Protein AF-A0A8T4UEX1-F1 (afdb_monomer_lite)

Structure (mmCIF, N/CA/C/O backbone):
data_AF-A0A8T4UEX1-F1
#
_entry.id   AF-A0A8T4UEX1-F1
#
loop_
_atom_site.group_PDB
_atom_site.id
_atom_site.type_symbol
_atom_site.label_atom_id
_atom_site.label_alt_id
_atom_site.label_comp_id
_atom_site.label_asym_id
_atom_site.label_entity_id
_atom_site.label_seq_id
_atom_site.pdbx_PDB_ins_code
_atom_site.Cartn_x
_atom_site.Cartn_y
_atom_site.Cartn_z
_atom_site.occupancy
_atom_site.B_iso_or_equiv
_atom_site.auth_seq_id
_atom_site.auth_comp_id
_atom_site.auth_asym_id
_atom_site.auth_atom_id
_atom_site.pdbx_PDB_model_num
ATOM 1 N N . MET A 1 1 ? -11.449 17.004 -12.380 1.00 48.31 1 MET A N 1
ATOM 2 C CA . MET A 1 1 ? -10.769 16.432 -13.561 1.00 48.31 1 MET A CA 1
ATOM 3 C C . MET A 1 1 ? -11.801 16.347 -14.670 1.00 48.31 1 MET A C 1
ATOM 5 O O . MET A 1 1 ? -12.900 15.873 -14.400 1.00 48.31 1 MET A O 1
ATOM 9 N N . ASN A 1 2 ? -11.517 16.919 -15.839 1.00 65.25 2 ASN A N 1
ATOM 10 C CA . ASN A 1 2 ? -12.492 17.042 -16.921 1.00 65.25 2 ASN A CA 1
ATOM 11 C C . ASN A 1 2 ? -12.864 15.642 -17.444 1.00 65.25 2 ASN A C 1
ATOM 13 O O . ASN A 1 2 ? -11.975 14.818 -17.650 1.00 65.25 2 ASN A O 1
ATOM 17 N N . LYS A 1 3 ? -14.158 15.349 -17.623 1.00 68.25 3 LYS A N 1
ATOM 18 C CA . LYS A 1 3 ? -14.649 13.984 -17.907 1.00 68.25 3 LYS A CA 1
ATOM 19 C C . LYS A 1 3 ? -14.029 13.391 -19.183 1.00 68.25 3 LYS A C 1
ATOM 21 O O . LYS A 1 3 ? -13.760 12.199 -19.243 1.00 68.25 3 LYS A O 1
ATOM 26 N N . TYR A 1 4 ? -13.746 14.248 -20.161 1.00 63.91 4 TYR A N 1
ATOM 27 C CA . TYR A 1 4 ? -13.086 13.887 -21.416 1.00 63.91 4 TYR A CA 1
ATOM 28 C C . TYR A 1 4 ? -11.607 13.530 -21.243 1.00 63.91 4 TYR A C 1
ATOM 30 O O . TYR A 1 4 ? -11.146 12.558 -21.828 1.00 63.91 4 TYR A O 1
ATOM 38 N N . LEU A 1 5 ? -10.883 14.257 -20.388 1.00 61.09 5 LEU A N 1
ATOM 39 C CA . LEU A 1 5 ? -9.476 13.975 -20.075 1.00 61.09 5 LEU A CA 1
ATOM 40 C C . LEU A 1 5 ? -9.314 12.599 -19.419 1.00 61.09 5 LEU A C 1
ATOM 42 O O . LEU A 1 5 ? -8.381 11.872 -19.731 1.00 61.09 5 LEU A O 1
ATOM 46 N N . ASP A 1 6 ? -10.260 12.224 -18.556 1.00 64.94 6 ASP A N 1
ATOM 47 C CA . ASP A 1 6 ? -10.276 10.917 -17.893 1.00 64.94 6 ASP A CA 1
ATOM 48 C C . ASP A 1 6 ? -10.524 9.765 -18.889 1.00 64.94 6 ASP A C 1
ATOM 50 O O . ASP A 1 6 ? -9.927 8.700 -18.771 1.00 64.94 6 ASP A O 1
ATOM 54 N N . ILE A 1 7 ? -11.365 9.980 -19.908 1.00 71.12 7 ILE A N 1
ATOM 55 C CA . ILE A 1 7 ? -11.618 8.996 -20.975 1.00 71.12 7 ILE A CA 1
ATOM 56 C C . ILE A 1 7 ? -10.408 8.869 -21.905 1.00 71.12 7 ILE A C 1
ATOM 58 O O . ILE A 1 7 ? -9.990 7.753 -22.200 1.00 71.12 7 ILE A O 1
ATOM 62 N N . ILE A 1 8 ? -9.829 9.995 -22.336 1.00 69.25 8 ILE A N 1
ATOM 63 C CA . ILE A 1 8 ? -8.644 10.017 -23.207 1.00 69.25 8 ILE A CA 1
ATOM 64 C C . ILE A 1 8 ? -7.474 9.318 -22.519 1.00 69.25 8 ILE A C 1
ATOM 66 O O . ILE A 1 8 ? -6.821 8.477 -23.127 1.00 69.25 8 ILE A O 1
ATOM 70 N N . PHE A 1 9 ? -7.254 9.605 -21.235 1.00 70.88 9 PHE A N 1
ATOM 71 C CA . PHE A 1 9 ? -6.217 8.950 -20.449 1.00 70.88 9 PHE A CA 1
ATOM 72 C C . PHE A 1 9 ? -6.434 7.432 -20.373 1.00 70.88 9 PHE A C 1
ATOM 74 O O . PHE A 1 9 ? -5.503 6.670 -20.602 1.00 70.88 9 PHE A O 1
ATOM 81 N N . LYS A 1 10 ? -7.669 6.966 -20.145 1.00 67.75 10 LYS A N 1
ATOM 82 C CA . LYS A 1 10 ? -7.985 5.524 -20.137 1.00 67.75 10 LYS A CA 1
ATOM 83 C C . LYS A 1 10 ? -7.773 4.858 -21.495 1.00 67.75 10 LYS A C 1
ATOM 85 O O . LYS A 1 10 ? -7.242 3.755 -21.537 1.00 67.75 10 LYS A O 1
ATOM 90 N N . LEU A 1 11 ? -8.176 5.511 -22.585 1.00 71.06 11 LEU A N 1
ATOM 91 C CA . LEU A 1 11 ? -7.967 5.015 -23.951 1.00 71.06 11 LEU A CA 1
ATOM 92 C C . LEU A 1 11 ? -6.480 4.929 -24.291 1.00 71.06 11 LEU A C 1
ATOM 94 O O . LEU A 1 11 ? -6.037 3.919 -24.827 1.00 71.06 11 LEU A O 1
ATOM 98 N N . PHE A 1 12 ? -5.713 5.953 -23.919 1.00 76.00 12 PHE A N 1
ATOM 99 C CA . PHE A 1 12 ? -4.264 5.9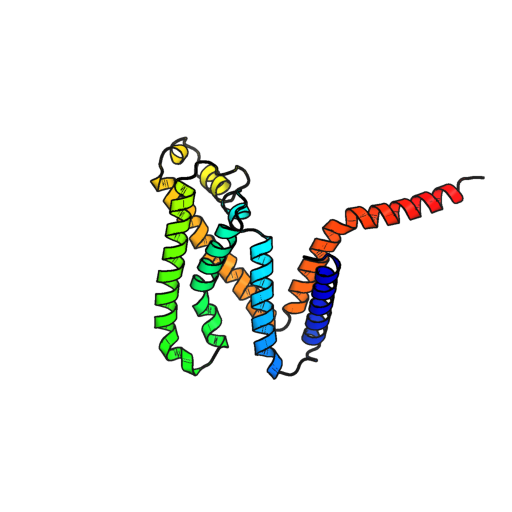68 -24.072 1.00 76.00 12 PHE A CA 1
ATOM 100 C C . PHE A 1 12 ? -3.617 4.799 -23.325 1.00 76.00 12 PHE A C 1
ATOM 102 O O . PHE A 1 12 ? -2.867 4.043 -23.930 1.00 76.00 12 PHE A O 1
ATOM 109 N N . LEU A 1 13 ? -3.981 4.588 -22.056 1.00 68.88 13 LEU A N 1
ATOM 110 C CA . LEU A 1 13 ? -3.501 3.456 -21.259 1.00 68.88 13 LEU A CA 1
ATOM 111 C C . LEU A 1 13 ? -3.864 2.097 -21.859 1.00 68.88 13 LEU A C 1
ATOM 113 O O . LEU A 1 13 ? -3.060 1.172 -21.807 1.00 68.88 13 LEU A O 1
ATOM 117 N N . LEU A 1 14 ? -5.065 1.974 -22.426 1.00 68.19 14 LEU A N 1
ATOM 118 C CA . LEU A 1 14 ? -5.525 0.738 -23.052 1.00 68.19 14 LEU A CA 1
ATOM 119 C C . LEU A 1 14 ? -4.737 0.446 -24.334 1.00 68.19 14 LEU A C 1
ATOM 121 O O . LEU A 1 14 ? -4.298 -0.685 -24.519 1.00 68.19 14 LEU A O 1
ATOM 125 N N . CYS A 1 15 ? -4.491 1.456 -25.174 1.00 70.50 15 CYS A N 1
ATOM 126 C CA . CYS A 1 15 ? -3.624 1.318 -26.346 1.00 70.50 15 CYS A CA 1
ATOM 127 C C . CYS A 1 15 ? -2.186 0.967 -25.954 1.00 70.50 15 CYS A C 1
ATOM 129 O O . CYS A 1 15 ? -1.593 0.088 -26.570 1.00 70.50 15 CYS A O 1
ATOM 131 N N . LEU A 1 16 ? -1.645 1.608 -24.916 1.00 65.75 16 LEU A N 1
ATOM 132 C CA . LEU A 1 16 ? -0.298 1.323 -24.419 1.00 65.75 16 LEU A CA 1
ATOM 133 C C . LEU A 1 16 ? -0.188 -0.121 -23.926 1.00 65.75 16 LEU A C 1
ATOM 135 O O . LEU A 1 16 ? 0.709 -0.841 -24.347 1.00 65.75 16 LEU A O 1
ATOM 139 N N . GLY A 1 17 ? -1.163 -0.584 -23.138 1.00 64.25 17 GLY A N 1
ATOM 140 C CA . GLY A 1 17 ? -1.204 -1.975 -22.687 1.00 64.25 17 GLY A CA 1
ATOM 141 C C . GLY A 1 17 ? -1.454 -2.994 -23.787 1.00 64.25 17 GLY A C 1
ATOM 142 O O . GLY A 1 17 ? -1.014 -4.132 -23.667 1.00 64.25 17 GLY A O 1
ATOM 143 N N . PHE A 1 18 ? -2.125 -2.602 -24.868 1.00 67.62 18 PHE A N 1
ATOM 144 C CA . PHE A 1 18 ? -2.269 -3.446 -26.047 1.00 67.62 18 PHE A CA 1
ATOM 145 C C . PHE A 1 18 ? -0.944 -3.573 -26.809 1.00 67.62 18 PHE A C 1
ATOM 147 O O . PHE A 1 18 ? -0.553 -4.681 -27.152 1.00 67.62 18 PHE A O 1
ATOM 154 N N . LEU A 1 19 ? -0.231 -2.468 -27.044 1.00 69.50 19 LEU A N 1
ATOM 155 C CA . LEU A 1 19 ? 1.071 -2.483 -27.725 1.00 69.50 19 LEU A CA 1
ATOM 156 C C . LEU A 1 19 ? 2.116 -3.291 -26.948 1.00 69.50 19 LEU A C 1
ATOM 158 O O . LEU A 1 19 ? 2.858 -4.069 -27.548 1.00 69.50 19 LEU A O 1
ATOM 162 N N . ASP A 1 20 ? 2.119 -3.143 -25.625 1.00 60.59 20 ASP A N 1
ATOM 163 C CA . ASP A 1 20 ? 2.967 -3.906 -24.712 1.00 60.59 20 ASP A CA 1
ATOM 164 C C . ASP A 1 20 ? 2.655 -5.414 -24.767 1.00 60.59 20 ASP A C 1
ATOM 166 O O . ASP A 1 20 ? 3.544 -6.234 -24.972 1.00 60.59 20 ASP A O 1
ATOM 170 N N . PHE A 1 21 ? 1.370 -5.796 -24.742 1.00 61.91 21 PHE A N 1
ATOM 171 C CA . PHE A 1 21 ? 0.946 -7.203 -24.821 1.00 61.91 21 PHE A CA 1
ATOM 172 C C . PHE A 1 21 ? 1.438 -7.936 -26.082 1.00 61.91 21 PHE A C 1
ATOM 174 O O . PHE A 1 21 ? 1.670 -9.146 -26.044 1.00 61.91 21 PHE A O 1
ATOM 181 N N . PHE A 1 22 ? 1.593 -7.221 -27.199 1.00 73.12 22 PHE A N 1
ATOM 182 C CA . PHE A 1 22 ? 2.113 -7.775 -28.452 1.00 73.12 22 PHE A CA 1
ATOM 183 C C . PHE A 1 22 ? 3.638 -7.650 -28.593 1.00 73.12 22 PHE A C 1
ATOM 185 O O . PHE A 1 22 ? 4.161 -7.934 -29.671 1.00 73.12 22 PHE A O 1
ATOM 192 N N . ASN A 1 23 ? 4.358 -7.247 -27.537 1.00 65.88 23 ASN A N 1
ATOM 193 C CA . ASN A 1 23 ? 5.796 -6.959 -27.559 1.00 65.88 23 ASN A CA 1
ATOM 194 C C . ASN A 1 23 ? 6.186 -5.969 -28.675 1.00 65.88 23 ASN A C 1
ATOM 196 O O . ASN A 1 23 ? 7.269 -6.061 -29.251 1.00 65.88 23 ASN A O 1
ATOM 200 N N . LEU A 1 24 ? 5.291 -5.036 -29.021 1.00 74.25 24 LEU A N 1
ATOM 201 C CA . LEU A 1 24 ? 5.539 -4.033 -30.064 1.00 74.25 24 LEU A CA 1
ATOM 202 C C . LEU A 1 24 ? 6.322 -2.827 -29.527 1.00 74.25 24 LEU A C 1
ATOM 204 O O . LEU A 1 24 ? 6.756 -1.982 -30.312 1.00 74.25 24 LEU A O 1
ATOM 208 N N . LEU A 1 25 ? 6.500 -2.733 -28.204 1.00 69.56 25 LEU A N 1
ATOM 209 C CA . LEU A 1 25 ? 7.280 -1.680 -27.563 1.00 69.56 25 LEU A CA 1
ATOM 210 C C . LEU A 1 25 ? 8.780 -2.040 -27.531 1.00 69.56 25 LEU A C 1
ATOM 212 O O . LEU A 1 25 ? 9.143 -3.167 -27.192 1.00 69.56 25 LEU A O 1
ATOM 216 N N . PRO A 1 26 ? 9.679 -1.096 -27.869 1.00 70.94 26 PRO A N 1
ATOM 217 C CA . PRO A 1 26 ? 11.121 -1.302 -27.763 1.00 70.94 26 PRO A CA 1
ATOM 218 C C . PRO A 1 26 ? 11.550 -1.604 -26.32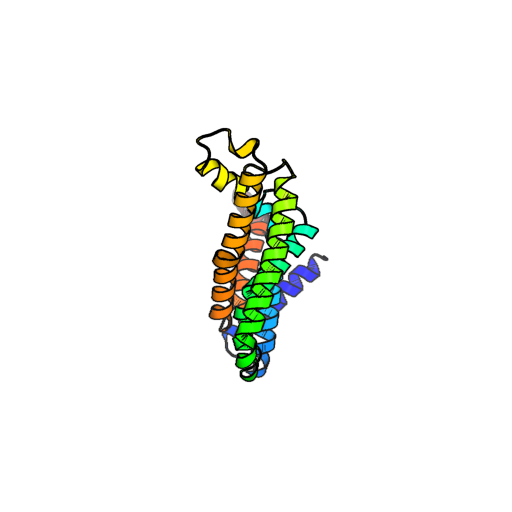1 1.00 70.94 26 PRO A C 1
ATOM 220 O O . PRO A 1 26 ? 11.044 -0.995 -25.385 1.00 70.94 26 PRO A O 1
ATOM 223 N N . GLY A 1 27 ? 12.572 -2.445 -26.127 1.00 65.69 27 GLY A N 1
ATOM 224 C CA . GLY A 1 27 ? 13.068 -2.807 -24.788 1.00 65.69 27 GLY A CA 1
ATOM 225 C C . GLY A 1 27 ? 13.547 -1.630 -23.916 1.00 65.69 27 GLY A C 1
ATOM 226 O O . GLY A 1 27 ? 13.610 -1.762 -22.696 1.00 65.69 27 GLY A O 1
ATOM 227 N N . SER A 1 28 ? 13.831 -0.462 -24.505 1.00 65.06 28 SER A N 1
ATOM 228 C CA . SER A 1 28 ? 14.122 0.784 -23.779 1.00 65.06 28 SER A CA 1
ATOM 229 C C . SER A 1 28 ? 12.910 1.372 -23.041 1.00 65.06 28 SER A C 1
ATOM 231 O O . SER A 1 28 ? 13.092 2.162 -22.115 1.00 65.06 28 SER A O 1
ATOM 233 N N . PHE A 1 29 ? 11.683 0.967 -23.388 1.00 65.88 29 PHE A N 1
ATOM 234 C CA . PHE A 1 29 ? 10.459 1.384 -22.698 1.00 65.88 29 PHE A CA 1
ATOM 235 C C . PHE A 1 29 ? 10.224 0.648 -21.380 1.00 65.88 29 PHE A C 1
ATOM 237 O O . PHE A 1 29 ? 9.459 1.131 -20.557 1.00 65.88 29 PHE A O 1
ATOM 244 N N . ASN A 1 30 ? 10.971 -0.419 -21.089 1.00 67.12 30 ASN A N 1
ATOM 245 C CA . ASN A 1 30 ? 10.755 -1.250 -19.903 1.00 67.12 30 ASN A CA 1
ATOM 246 C C . ASN A 1 30 ? 10.858 -0.455 -18.576 1.00 67.12 30 ASN A C 1
ATOM 248 O O . ASN A 1 30 ? 10.144 -0.724 -17.613 1.00 67.12 30 ASN A O 1
ATOM 252 N N . ILE A 1 31 ? 11.707 0.581 -18.514 1.00 69.50 31 ILE A N 1
ATOM 253 C CA . ILE A 1 31 ? 11.781 1.492 -17.352 1.00 69.50 31 ILE A CA 1
ATOM 254 C C . ILE A 1 31 ? 10.566 2.432 -17.304 1.00 69.50 31 ILE A C 1
ATOM 256 O O . ILE A 1 31 ? 10.009 2.676 -16.232 1.00 69.50 31 ILE A O 1
ATOM 260 N N . ILE A 1 32 ? 10.144 2.950 -18.459 1.00 70.81 32 ILE A N 1
ATOM 261 C CA . ILE A 1 32 ? 8.993 3.853 -18.584 1.00 70.81 32 ILE A CA 1
ATOM 262 C C . ILE A 1 32 ? 7.704 3.109 -18.218 1.00 70.81 32 ILE A C 1
ATOM 264 O O . ILE A 1 32 ? 6.904 3.643 -17.455 1.00 70.81 32 ILE A O 1
ATOM 268 N N . ASP A 1 33 ? 7.534 1.867 -18.666 1.00 67.12 33 ASP A N 1
ATOM 269 C CA . ASP A 1 33 ? 6.366 1.031 -18.373 1.00 67.12 33 ASP A CA 1
ATOM 270 C C . ASP A 1 33 ? 6.292 0.668 -16.888 1.00 67.12 33 ASP A C 1
ATOM 272 O O . ASP A 1 33 ? 5.220 0.733 -16.278 1.00 67.12 33 ASP A O 1
ATOM 276 N N . LYS A 1 34 ? 7.441 0.396 -16.257 1.00 70.19 34 LYS A N 1
ATOM 277 C CA . LYS A 1 34 ? 7.560 0.214 -14.800 1.00 70.19 34 LYS A CA 1
ATOM 278 C C . LYS A 1 34 ? 7.142 1.454 -14.029 1.00 70.19 34 LYS A C 1
ATOM 280 O O . LYS A 1 34 ? 6.328 1.367 -13.107 1.00 70.19 34 LYS A O 1
ATOM 285 N N . LEU A 1 35 ? 7.666 2.610 -14.424 1.00 72.88 35 LEU A N 1
ATOM 286 C CA . LEU A 1 35 ? 7.345 3.888 -13.801 1.00 72.88 35 LEU A CA 1
ATOM 287 C C . LEU A 1 35 ? 5.861 4.235 -13.980 1.00 72.88 35 LEU A C 1
ATOM 289 O O . LEU A 1 35 ? 5.191 4.626 -13.025 1.00 72.88 35 LEU A O 1
ATOM 293 N N . LEU A 1 36 ? 5.319 4.026 -15.178 1.00 71.56 36 LEU A N 1
ATOM 294 C CA . LEU A 1 36 ? 3.920 4.285 -15.491 1.00 71.56 36 LEU A CA 1
ATOM 295 C C . LEU A 1 36 ? 2.997 3.328 -14.726 1.00 71.56 36 LEU A C 1
ATOM 297 O O . LEU A 1 36 ? 1.997 3.763 -14.159 1.00 71.56 36 LEU A O 1
ATOM 301 N N . THR A 1 37 ? 3.370 2.054 -14.607 1.00 70.44 37 THR A N 1
ATOM 302 C CA . THR A 1 37 ? 2.652 1.061 -13.795 1.00 70.44 37 THR A CA 1
ATOM 303 C C . THR A 1 37 ? 2.660 1.434 -12.313 1.00 70.44 37 THR A C 1
ATOM 305 O O . THR A 1 37 ? 1.608 1.390 -11.670 1.00 70.44 37 THR A O 1
ATOM 308 N N . ALA A 1 38 ? 3.800 1.871 -11.770 1.00 72.38 38 ALA A N 1
ATOM 309 C CA . ALA A 1 38 ? 3.890 2.352 -10.392 1.00 72.38 38 ALA A CA 1
ATOM 310 C C . ALA A 1 38 ? 2.990 3.581 -10.163 1.00 72.38 38 ALA A C 1
ATOM 312 O O . ALA A 1 38 ? 2.248 3.632 -9.180 1.00 72.38 38 ALA A O 1
ATOM 313 N N . ILE A 1 39 ? 2.968 4.533 -11.103 1.00 75.12 39 ILE A N 1
ATOM 314 C CA . ILE A 1 39 ? 2.072 5.700 -11.057 1.00 75.12 39 ILE A CA 1
ATOM 315 C C . ILE A 1 39 ? 0.601 5.267 -11.112 1.00 75.12 39 ILE A C 1
ATOM 317 O O . ILE A 1 39 ? -0.219 5.756 -10.333 1.00 75.12 39 ILE A O 1
ATOM 321 N N . LEU A 1 40 ? 0.241 4.331 -11.991 1.00 74.56 40 LEU A N 1
ATOM 322 C CA . LEU A 1 40 ? -1.129 3.823 -12.084 1.00 74.56 40 LEU A CA 1
ATOM 323 C C . LEU A 1 40 ? -1.572 3.133 -10.805 1.00 74.56 40 LEU A C 1
ATOM 325 O O . LEU A 1 40 ? -2.703 3.336 -10.356 1.00 74.56 40 LEU A O 1
ATOM 329 N N . LEU A 1 41 ? -0.686 2.341 -10.210 1.00 75.94 41 LEU A N 1
ATOM 330 C CA . LEU A 1 41 ? -0.951 1.663 -8.959 1.00 75.94 41 LEU A CA 1
ATOM 331 C C . LEU A 1 41 ? -1.116 2.674 -7.819 1.00 75.94 41 LEU A C 1
ATOM 333 O O . LEU A 1 41 ? -2.070 2.590 -7.044 1.00 75.94 41 LEU A O 1
ATOM 337 N N . PHE A 1 42 ? -0.259 3.693 -7.769 1.00 80.62 42 PHE A N 1
ATOM 338 C CA . PHE A 1 42 ? -0.391 4.826 -6.858 1.00 80.62 42 PHE A CA 1
ATOM 339 C C . PHE A 1 42 ? -1.759 5.515 -7.011 1.00 80.62 42 PHE A C 1
ATOM 341 O O . PHE A 1 42 ? -2.482 5.711 -6.029 1.00 80.62 42 PHE A O 1
ATOM 348 N N . CYS A 1 43 ? -2.179 5.804 -8.246 1.00 77.00 43 CYS A N 1
ATOM 349 C CA . CYS A 1 43 ? -3.487 6.389 -8.544 1.00 77.00 43 CYS A CA 1
ATOM 350 C C . CYS A 1 43 ? -4.655 5.464 -8.168 1.00 77.00 43 CYS A C 1
ATOM 352 O O . CYS A 1 43 ? -5.673 5.929 -7.646 1.00 77.00 43 CYS A O 1
ATOM 354 N N . PHE A 1 44 ? -4.532 4.161 -8.423 1.00 79.38 44 PHE A N 1
ATOM 355 C CA . PHE A 1 44 ? -5.531 3.162 -8.055 1.00 79.38 44 PHE A CA 1
ATOM 356 C C . PHE A 1 44 ? -5.743 3.136 -6.541 1.00 79.38 44 PHE A C 1
ATOM 358 O O . PHE A 1 44 ? -6.883 3.221 -6.072 1.00 79.38 44 PHE A O 1
ATOM 365 N N . TRP A 1 45 ? -4.653 3.112 -5.779 1.00 81.00 45 TRP A N 1
ATOM 366 C CA . TRP A 1 45 ? -4.707 3.133 -4.327 1.00 81.00 45 TRP A CA 1
ATOM 367 C C . TRP A 1 45 ? -5.265 4.441 -3.768 1.00 81.00 45 TRP A C 1
ATOM 369 O O . TRP A 1 45 ? -6.121 4.408 -2.883 1.00 81.00 45 TRP A O 1
ATOM 379 N N . LEU A 1 46 ? -4.885 5.594 -4.325 1.00 81.00 46 LEU A N 1
ATOM 380 C CA . LEU A 1 46 ? -5.506 6.874 -3.964 1.00 81.00 46 LEU A CA 1
ATOM 381 C C . LEU A 1 46 ? -7.022 6.852 -4.181 1.00 81.00 46 LEU A C 1
ATOM 383 O O . LEU A 1 46 ? -7.787 7.345 -3.346 1.00 81.00 46 LEU A O 1
ATOM 387 N N . ARG A 1 47 ? -7.475 6.245 -5.285 1.00 80.75 47 ARG A N 1
ATOM 388 C CA . ARG A 1 47 ? -8.902 6.107 -5.603 1.00 80.75 47 ARG A CA 1
ATOM 389 C C . ARG A 1 47 ? -9.623 5.128 -4.673 1.00 80.75 47 ARG A C 1
ATOM 391 O O . ARG A 1 47 ? -10.821 5.303 -4.451 1.00 80.75 47 ARG A O 1
ATOM 398 N N . LEU A 1 48 ? -8.931 4.126 -4.126 1.00 79.50 48 LEU A N 1
ATOM 399 C CA . LEU A 1 48 ? -9.466 3.252 -3.074 1.00 79.50 48 LEU A CA 1
ATOM 400 C C . LEU A 1 48 ? -9.641 3.985 -1.734 1.00 79.50 48 LEU A C 1
ATOM 402 O O . LEU A 1 48 ? -10.519 3.606 -0.961 1.00 79.50 48 LEU A O 1
ATOM 406 N N . SER A 1 49 ? -8.877 5.058 -1.500 1.00 86.25 49 SER A N 1
ATOM 407 C CA . SER A 1 49 ? -8.883 5.853 -0.264 1.00 86.25 49 SER A CA 1
ATOM 408 C C . SER A 1 49 ? -8.586 4.986 0.972 1.00 86.25 49 SER A C 1
ATOM 410 O O . SER A 1 49 ? -9.518 4.578 1.674 1.00 86.25 49 SER A O 1
ATOM 412 N N . PRO A 1 50 ? -7.305 4.683 1.257 1.00 85.44 50 PRO A N 1
ATOM 413 C CA . PRO A 1 50 ? -6.898 3.779 2.336 1.00 85.44 50 PRO A CA 1
ATOM 414 C C . PRO A 1 50 ? -7.500 4.129 3.698 1.00 85.44 50 PRO A C 1
ATOM 416 O O . PRO A 1 50 ? -7.886 3.238 4.444 1.00 85.44 50 PRO A O 1
ATOM 419 N N . THR A 1 51 ? -7.676 5.413 4.013 1.00 89.00 51 THR A N 1
ATOM 420 C CA . THR A 1 51 ? -8.343 5.855 5.249 1.00 89.00 51 THR A CA 1
ATOM 421 C C . THR A 1 51 ? -9.798 5.409 5.318 1.00 89.00 51 THR A C 1
ATOM 423 O O . THR A 1 51 ? -10.277 4.991 6.373 1.00 89.00 51 THR A O 1
ATOM 426 N N . ASN A 1 52 ? -10.512 5.447 4.194 1.00 87.00 52 ASN A N 1
ATOM 427 C CA . ASN A 1 52 ? -11.889 4.987 4.123 1.00 87.00 52 ASN A CA 1
ATOM 428 C C . ASN A 1 52 ? -11.970 3.466 4.221 1.00 87.00 52 ASN A C 1
ATOM 430 O O . ASN A 1 52 ? -12.869 2.957 4.876 1.00 87.00 52 ASN A O 1
ATOM 434 N N . PHE A 1 53 ? -11.031 2.750 3.608 1.00 85.75 53 PHE A N 1
ATOM 435 C CA . PHE A 1 53 ? -10.984 1.294 3.688 1.00 85.75 53 PHE A CA 1
ATOM 436 C C . PHE A 1 53 ? -10.631 0.807 5.106 1.00 85.75 53 PHE A C 1
ATOM 438 O O . PHE A 1 53 ? -11.345 0.002 5.700 1.00 85.75 53 PHE A O 1
ATOM 445 N N . ILE A 1 54 ? -9.562 1.350 5.692 1.00 87.31 54 ILE A N 1
ATOM 446 C CA . ILE A 1 54 ? -9.015 0.888 6.972 1.00 87.31 54 ILE A CA 1
ATOM 447 C C . ILE A 1 54 ? -9.854 1.391 8.153 1.00 87.31 54 ILE A C 1
ATOM 449 O O . ILE A 1 54 ? -10.096 0.634 9.089 1.00 87.31 54 ILE A O 1
ATOM 453 N N . ILE A 1 55 ? -10.327 2.643 8.109 1.00 86.12 55 ILE A N 1
ATOM 454 C CA . ILE A 1 55 ? -10.915 3.353 9.268 1.00 86.12 55 ILE A CA 1
ATOM 455 C C . ILE A 1 55 ? -12.374 3.770 9.022 1.00 86.12 55 ILE A C 1
ATOM 457 O O . ILE A 1 55 ? -13.121 4.059 9.959 1.00 86.12 55 ILE A O 1
ATOM 461 N N . GLY A 1 56 ? -12.832 3.761 7.767 1.00 83.81 56 GLY A N 1
ATOM 462 C CA . GLY A 1 56 ? -14.203 4.143 7.411 1.00 83.81 56 GLY A CA 1
ATOM 463 C C . GLY A 1 56 ? -14.417 5.654 7.307 1.00 83.81 56 GLY A C 1
ATOM 464 O O . GLY A 1 56 ? -15.547 6.125 7.157 1.00 83.81 56 GLY A O 1
ATOM 465 N N . THR A 1 57 ? -13.349 6.448 7.385 1.00 85.44 57 THR A N 1
ATOM 466 C CA . THR A 1 57 ? -13.411 7.906 7.232 1.00 85.44 57 THR A CA 1
ATOM 467 C C . THR A 1 57 ? -12.634 8.332 6.003 1.00 85.44 57 THR A C 1
ATOM 469 O O . THR A 1 57 ? -11.460 8.008 5.899 1.00 85.44 57 THR A O 1
ATOM 472 N N . LYS A 1 58 ? -13.252 9.106 5.108 1.00 86.31 58 LYS A N 1
ATOM 473 C CA . LYS A 1 58 ? -12.550 9.693 3.962 1.00 86.31 58 LYS A CA 1
ATOM 474 C C . LYS A 1 58 ? -11.742 10.905 4.411 1.00 86.31 58 LYS A C 1
ATOM 476 O O . LYS A 1 58 ? -12.326 11.901 4.836 1.00 86.31 58 LYS A O 1
ATOM 481 N N . ASN A 1 59 ? -10.421 10.850 4.274 1.00 88.75 59 ASN A N 1
ATOM 482 C CA . ASN A 1 59 ? -9.571 12.026 4.402 1.00 88.75 59 ASN A CA 1
ATOM 483 C C . ASN A 1 59 ? -8.435 11.975 3.380 1.00 88.75 59 ASN A C 1
ATOM 485 O O . ASN A 1 59 ? -7.433 11.301 3.596 1.00 88.75 59 ASN A O 1
ATOM 489 N N . LYS A 1 60 ? -8.562 12.785 2.322 1.00 88.12 60 LYS A N 1
ATOM 490 C CA . LYS A 1 60 ? -7.596 12.825 1.219 1.00 88.12 60 LYS A CA 1
ATOM 491 C C . LYS A 1 60 ? -6.165 13.078 1.697 1.00 88.12 60 LYS A C 1
ATOM 493 O O . LYS A 1 60 ? -5.260 12.403 1.238 1.00 88.12 60 LYS A O 1
ATOM 498 N N . LYS A 1 61 ? -5.939 14.020 2.623 1.00 90.69 61 LYS A N 1
ATOM 499 C CA . LYS A 1 61 ? -4.575 14.342 3.092 1.00 90.69 61 LYS A CA 1
ATOM 500 C C . LYS A 1 61 ? -3.925 13.147 3.794 1.00 90.69 61 LYS A C 1
ATOM 502 O O . LYS A 1 61 ? -2.746 12.881 3.599 1.00 90.69 61 LYS A O 1
ATOM 507 N N . LEU A 1 62 ? -4.712 12.419 4.583 1.00 91.25 62 LEU A N 1
ATOM 508 C CA . LEU A 1 62 ? -4.244 11.220 5.273 1.00 91.25 62 LEU A CA 1
ATOM 509 C C . LEU A 1 62 ? -4.113 10.027 4.322 1.00 91.25 62 LEU A C 1
ATOM 511 O O . LEU A 1 62 ? -3.201 9.238 4.507 1.00 91.25 62 LEU A O 1
ATOM 515 N N . ASP A 1 63 ? -4.951 9.918 3.285 1.00 90.31 63 ASP A N 1
ATOM 516 C CA . ASP A 1 63 ? -4.781 8.913 2.225 1.00 90.31 63 ASP A CA 1
ATOM 517 C C . ASP A 1 63 ? -3.409 9.048 1.552 1.00 90.31 63 ASP A C 1
ATOM 519 O O . ASP A 1 63 ? -2.707 8.053 1.389 1.00 90.31 63 ASP A O 1
ATOM 523 N N . TRP A 1 64 ? -3.004 10.281 1.227 1.00 91.94 64 TRP A N 1
ATOM 524 C CA . TRP A 1 64 ? -1.679 10.572 0.674 1.00 91.94 64 TRP A CA 1
ATOM 525 C C . TRP A 1 64 ? -0.553 10.190 1.635 1.00 91.94 64 TRP A C 1
ATOM 527 O O . TRP A 1 64 ? 0.389 9.525 1.220 1.00 91.94 64 TRP A O 1
ATOM 537 N N . LEU A 1 65 ? -0.656 10.566 2.913 1.00 92.81 65 LEU A N 1
ATOM 538 C CA . LEU A 1 65 ? 0.361 10.235 3.918 1.00 92.81 65 LEU A CA 1
ATOM 539 C C . LEU A 1 65 ? 0.481 8.727 4.165 1.00 92.81 65 LEU A C 1
ATOM 541 O O . LEU A 1 65 ? 1.594 8.220 4.266 1.00 92.81 65 LEU A O 1
ATOM 545 N N . ILE A 1 66 ? -0.645 8.010 4.235 1.00 92.56 66 ILE A N 1
ATOM 546 C CA . ILE A 1 66 ? -0.653 6.549 4.377 1.00 92.56 66 ILE A CA 1
ATOM 547 C C . ILE A 1 66 ? 0.033 5.909 3.174 1.00 92.56 66 ILE A C 1
ATOM 549 O O . ILE A 1 66 ? 0.899 5.060 3.355 1.00 92.56 66 ILE A O 1
ATOM 553 N N . LEU A 1 67 ? -0.314 6.333 1.956 1.00 91.62 67 LEU A N 1
ATOM 554 C CA . LEU A 1 67 ? 0.302 5.778 0.753 1.00 91.62 67 LEU A CA 1
ATOM 555 C C . LEU A 1 67 ? 1.780 6.088 0.671 1.00 91.62 67 LEU A C 1
ATOM 557 O O . LEU A 1 67 ? 2.559 5.204 0.346 1.00 91.62 67 LEU A O 1
ATOM 561 N N . PHE A 1 68 ? 2.171 7.310 1.007 1.00 91.25 68 PHE A N 1
ATOM 562 C CA . PHE A 1 68 ? 3.574 7.675 1.069 1.00 91.25 68 PHE A CA 1
ATOM 563 C C . PHE A 1 68 ? 4.337 6.780 2.055 1.00 91.25 68 PHE A C 1
ATOM 565 O O . PHE A 1 68 ? 5.371 6.225 1.695 1.00 91.25 68 PHE A O 1
ATOM 572 N N . GLY A 1 69 ? 3.779 6.540 3.247 1.00 92.94 69 GLY A N 1
ATOM 573 C CA . GLY A 1 69 ? 4.337 5.590 4.211 1.00 92.94 69 GLY A CA 1
ATOM 574 C C . GLY A 1 69 ? 4.427 4.161 3.665 1.00 92.94 69 GLY A C 1
ATOM 575 O O . GLY A 1 69 ? 5.448 3.506 3.848 1.00 92.94 69 GLY A O 1
ATOM 576 N N . PHE A 1 70 ? 3.402 3.689 2.950 1.00 91.94 70 PHE A N 1
ATOM 577 C CA . PHE A 1 70 ? 3.406 2.361 2.329 1.00 91.94 70 PHE A CA 1
ATOM 578 C C . PHE A 1 70 ? 4.484 2.230 1.254 1.00 91.94 70 PHE A C 1
ATOM 580 O O . PHE A 1 70 ? 5.229 1.260 1.281 1.00 91.94 70 PHE A O 1
ATOM 587 N N . TYR A 1 71 ? 4.606 3.209 0.355 1.00 88.44 71 TYR A N 1
ATOM 588 C CA . TYR A 1 71 ? 5.628 3.211 -0.694 1.00 88.44 71 TYR A CA 1
ATOM 589 C C . TYR A 1 71 ? 7.043 3.293 -0.132 1.00 88.44 71 TYR A C 1
ATOM 591 O O . TYR A 1 71 ? 7.925 2.622 -0.656 1.00 88.44 71 TYR A O 1
ATOM 599 N N . ILE A 1 72 ? 7.255 4.064 0.942 1.00 91.62 72 ILE A N 1
ATOM 600 C CA . ILE A 1 72 ? 8.537 4.061 1.649 1.00 91.62 72 ILE A CA 1
ATOM 601 C C . ILE A 1 72 ? 8.827 2.652 2.167 1.00 91.62 72 ILE A C 1
ATOM 603 O O . ILE A 1 72 ? 9.895 2.136 1.882 1.00 91.62 72 ILE A O 1
ATOM 607 N N . LEU A 1 73 ? 7.883 2.001 2.856 1.00 91.12 73 LEU A N 1
ATOM 608 C CA . LEU A 1 73 ? 8.106 0.669 3.439 1.00 91.12 73 LEU A CA 1
ATOM 609 C C . LEU A 1 73 ? 8.455 -0.425 2.433 1.00 91.12 73 LEU A C 1
ATOM 611 O O . LEU A 1 73 ? 9.037 -1.422 2.838 1.00 91.12 73 LEU A O 1
ATOM 615 N N . VAL A 1 74 ? 8.066 -0.264 1.170 1.00 86.94 74 VAL A N 1
ATOM 616 C CA . VAL A 1 74 ? 8.332 -1.249 0.115 1.00 86.94 74 VAL A CA 1
ATOM 617 C C . VAL A 1 74 ? 9.309 -0.723 -0.933 1.00 86.94 74 VAL A C 1
ATOM 619 O O . VAL A 1 74 ? 9.384 -1.268 -2.033 1.00 86.94 74 VAL A O 1
ATOM 622 N N . ILE A 1 75 ? 10.039 0.362 -0.651 1.00 85.19 75 ILE A N 1
ATOM 623 C CA . ILE A 1 75 ? 10.980 0.945 -1.618 1.00 85.19 75 ILE A CA 1
ATOM 624 C C . ILE A 1 75 ? 12.100 -0.036 -1.981 1.00 85.19 75 ILE A C 1
ATOM 626 O O . ILE A 1 75 ? 12.582 -0.051 -3.111 1.00 85.19 75 ILE A O 1
ATOM 630 N N . ASP A 1 76 ? 12.464 -0.899 -1.037 1.00 80.88 76 ASP A N 1
ATOM 631 C CA . ASP A 1 76 ? 13.432 -1.974 -1.207 1.00 80.88 76 ASP A CA 1
ATOM 632 C C . ASP A 1 76 ? 13.016 -2.965 -2.302 1.00 80.88 76 ASP A C 1
ATOM 634 O O . ASP A 1 76 ? 13.863 -3.413 -3.073 1.00 80.88 76 ASP A O 1
ATOM 638 N N . THR A 1 77 ? 11.712 -3.212 -2.466 1.00 77.44 77 THR A N 1
ATOM 639 C CA . THR A 1 77 ? 11.176 -4.036 -3.560 1.00 77.44 77 THR A CA 1
ATOM 640 C C . THR A 1 77 ? 11.449 -3.441 -4.942 1.00 77.44 77 THR A C 1
ATOM 642 O O . THR A 1 77 ? 11.468 -4.180 -5.925 1.00 77.44 77 THR A O 1
ATOM 645 N N . PHE A 1 78 ? 11.705 -2.131 -5.034 1.00 75.00 78 PHE A N 1
ATOM 646 C CA . PHE A 1 78 ? 12.019 -1.451 -6.290 1.00 75.00 78 PHE A CA 1
ATOM 647 C C . PHE A 1 78 ? 13.524 -1.374 -6.587 1.00 75.00 78 PHE A C 1
ATOM 649 O O . PHE A 1 78 ? 13.898 -1.177 -7.743 1.00 75.00 78 PHE A O 1
ATOM 656 N N . LEU A 1 79 ? 14.396 -1.564 -5.591 1.00 77.31 79 LEU A N 1
ATOM 657 C CA . LEU A 1 79 ? 15.849 -1.428 -5.760 1.00 77.31 79 LEU A CA 1
ATOM 658 C C . LEU A 1 79 ? 16.456 -2.336 -6.839 1.00 77.31 79 LEU A C 1
ATOM 660 O O . LEU A 1 79 ? 17.273 -1.831 -7.611 1.00 77.31 79 LEU A O 1
ATOM 664 N N . PRO A 1 80 ? 16.049 -3.615 -6.984 1.00 71.38 80 PRO A N 1
ATOM 665 C CA . PRO A 1 80 ? 16.583 -4.482 -8.036 1.00 71.38 80 PRO A CA 1
ATOM 666 C C . PRO A 1 80 ? 16.321 -3.976 -9.461 1.00 71.38 80 PRO A C 1
ATOM 668 O O . PRO A 1 80 ? 16.955 -4.447 -10.403 1.00 71.38 80 PRO A O 1
ATOM 671 N N . PHE A 1 81 ? 15.382 -3.040 -9.636 1.00 68.00 81 PHE A N 1
ATOM 672 C CA . PHE A 1 81 ? 14.987 -2.513 -10.940 1.00 68.00 81 PHE A CA 1
ATOM 673 C C . PHE A 1 81 ? 15.713 -1.228 -11.341 1.00 68.00 81 PHE A C 1
ATOM 675 O O . PHE A 1 81 ? 15.632 -0.862 -12.511 1.00 68.00 81 PHE A O 1
ATOM 682 N N . ILE A 1 82 ? 16.373 -0.540 -10.404 1.00 68.75 82 ILE A N 1
ATOM 683 C CA . ILE A 1 82 ? 16.973 0.777 -10.658 1.00 68.75 82 ILE A CA 1
ATOM 684 C C . ILE A 1 82 ? 18.404 0.626 -11.179 1.00 68.75 82 ILE A C 1
ATOM 686 O O . ILE A 1 82 ? 18.713 1.237 -12.191 1.00 68.75 82 ILE A O 1
ATOM 690 N N . GLU A 1 83 ? 19.252 -0.211 -10.568 1.00 64.25 83 GLU A N 1
ATOM 691 C CA . GLU A 1 83 ? 20.591 -0.526 -11.100 1.00 64.25 83 GLU A CA 1
ATOM 692 C C . GLU A 1 83 ? 21.291 -1.625 -10.284 1.00 64.25 83 GLU A C 1
ATOM 694 O O . GLU A 1 83 ? 21.111 -1.726 -9.069 1.00 64.25 83 GLU A O 1
ATOM 699 N N . LYS A 1 84 ? 22.135 -2.438 -10.941 1.00 62.44 84 LYS A N 1
ATOM 700 C CA . LYS A 1 84 ? 22.892 -3.534 -10.296 1.00 62.44 84 LYS A CA 1
ATOM 701 C C . LYS A 1 84 ? 23.902 -3.035 -9.250 1.00 62.44 84 LYS A C 1
ATOM 703 O O . LYS A 1 84 ? 24.157 -3.738 -8.268 1.00 62.44 84 LYS A O 1
ATOM 708 N N . ASP A 1 85 ? 24.407 -1.814 -9.414 1.00 67.25 85 ASP A N 1
ATOM 709 C CA . ASP A 1 85 ? 25.450 -1.232 -8.559 1.00 67.25 85 ASP A CA 1
ATOM 710 C C . ASP A 1 85 ? 24.905 -0.683 -7.227 1.00 67.25 85 ASP A C 1
ATOM 712 O O . ASP A 1 85 ? 25.651 -0.484 -6.269 1.00 67.25 85 ASP A O 1
ATOM 716 N N . ILE A 1 86 ? 23.580 -0.535 -7.104 1.00 68.88 86 ILE A N 1
ATOM 717 C CA . ILE A 1 86 ? 22.906 -0.076 -5.875 1.00 68.88 86 ILE A CA 1
ATOM 718 C C . ILE A 1 86 ? 22.818 -1.203 -4.824 1.00 68.88 86 ILE A C 1
ATOM 720 O O . ILE A 1 86 ? 22.476 -0.963 -3.664 1.00 68.88 86 ILE A O 1
ATOM 724 N N . SER A 1 87 ? 23.180 -2.439 -5.183 1.00 66.12 87 SER A N 1
ATOM 725 C CA . SER A 1 87 ? 23.099 -3.604 -4.293 1.00 66.12 87 SER A CA 1
ATOM 726 C C . SER A 1 87 ? 23.899 -3.436 -2.993 1.00 66.12 87 SER A C 1
ATOM 728 O O . SER A 1 87 ? 23.442 -3.890 -1.944 1.00 66.12 87 SER A O 1
ATOM 730 N N . ILE A 1 88 ? 25.007 -2.684 -3.024 1.00 74.38 88 ILE A N 1
ATOM 731 C CA . ILE A 1 88 ? 25.840 -2.352 -1.852 1.00 74.38 88 ILE A CA 1
ATOM 732 C C . ILE A 1 88 ? 25.073 -1.494 -0.829 1.00 74.38 88 ILE A C 1
ATOM 734 O O . ILE A 1 88 ? 25.273 -1.639 0.375 1.00 74.38 88 ILE A O 1
ATOM 738 N N . TYR A 1 89 ? 24.147 -0.643 -1.282 1.00 82.19 89 TYR A N 1
ATOM 739 C CA . TYR A 1 89 ? 23.338 0.226 -0.417 1.00 82.19 89 TYR A CA 1
ATOM 740 C C . TYR A 1 89 ? 21.972 -0.368 -0.066 1.00 82.19 89 TYR A C 1
ATOM 742 O O . TYR A 1 89 ? 21.221 0.239 0.697 1.00 82.19 89 TYR A O 1
ATOM 750 N N . SER A 1 90 ? 21.632 -1.546 -0.595 1.00 84.06 90 SER A N 1
ATOM 751 C CA . SER A 1 90 ? 20.289 -2.121 -0.466 1.00 84.06 90 SER A CA 1
ATOM 752 C C . SER A 1 90 ? 19.863 -2.361 0.983 1.00 84.06 90 SER A C 1
ATOM 754 O O . SER A 1 90 ? 18.740 -2.026 1.361 1.00 84.06 90 SER A O 1
ATOM 756 N N . THR A 1 91 ? 20.776 -2.845 1.824 1.00 88.25 91 THR A N 1
ATOM 757 C CA . THR A 1 91 ? 20.548 -3.030 3.262 1.00 88.25 91 THR A CA 1
ATOM 758 C C . THR A 1 91 ? 20.322 -1.702 3.972 1.00 88.25 91 THR A C 1
ATOM 760 O O . THR A 1 91 ? 19.366 -1.570 4.732 1.00 88.25 91 THR A O 1
ATOM 763 N N . LEU A 1 92 ? 21.155 -0.695 3.701 1.00 90.06 92 LEU A N 1
ATOM 764 C CA . LEU A 1 92 ? 21.027 0.631 4.307 1.00 90.06 92 LEU A CA 1
ATOM 765 C C . LEU A 1 92 ? 19.715 1.316 3.898 1.00 90.06 92 LEU A C 1
ATOM 767 O O . LEU A 1 92 ? 19.015 1.857 4.754 1.00 90.06 92 LEU A O 1
ATOM 771 N N . ILE A 1 93 ? 19.346 1.242 2.617 1.00 89.25 93 ILE A N 1
ATOM 772 C CA . ILE A 1 93 ? 18.073 1.772 2.118 1.00 89.25 93 ILE A CA 1
ATOM 773 C C . ILE A 1 93 ? 16.901 1.032 2.768 1.00 89.25 93 ILE A C 1
ATOM 775 O O . ILE A 1 93 ? 15.973 1.689 3.234 1.00 89.25 93 ILE A O 1
ATOM 779 N N . SER A 1 94 ? 16.960 -0.299 2.878 1.00 88.81 94 SER A N 1
ATOM 780 C CA . SER A 1 94 ? 15.922 -1.091 3.549 1.00 88.81 94 SER A CA 1
ATOM 781 C C . SER A 1 94 ? 15.739 -0.656 5.011 1.00 88.81 94 SER A C 1
ATOM 783 O O . SER A 1 94 ? 14.616 -0.349 5.416 1.00 88.81 94 SER A O 1
ATOM 785 N N . TYR A 1 95 ? 16.820 -0.474 5.781 1.00 92.06 95 TYR A N 1
ATOM 786 C CA . TYR A 1 95 ? 16.731 0.022 7.163 1.00 92.06 95 TYR A CA 1
ATOM 787 C C . TYR A 1 95 ? 16.128 1.425 7.263 1.00 92.06 95 TYR A C 1
ATOM 789 O O . TYR A 1 95 ? 15.218 1.650 8.065 1.00 92.06 95 TYR A O 1
ATOM 797 N N . ILE A 1 96 ? 16.602 2.369 6.445 1.00 93.31 96 ILE A N 1
ATOM 798 C CA . ILE A 1 96 ? 16.068 3.739 6.427 1.00 93.31 96 ILE A CA 1
ATOM 799 C C . ILE A 1 96 ? 14.583 3.720 6.063 1.00 93.31 96 ILE A C 1
ATOM 801 O O . ILE A 1 96 ? 13.775 4.401 6.696 1.00 93.31 96 ILE A O 1
ATOM 805 N N . SER A 1 97 ? 14.215 2.907 5.077 1.00 93.00 97 SER A N 1
ATOM 806 C CA . SER A 1 97 ? 12.841 2.770 4.616 1.00 93.00 97 SER A CA 1
ATOM 807 C C . SER A 1 97 ? 11.921 2.200 5.695 1.00 93.00 97 SER A C 1
ATOM 809 O O . SER A 1 97 ? 10.843 2.743 5.942 1.00 93.00 97 SER A O 1
ATOM 811 N N . LEU A 1 98 ? 12.385 1.189 6.435 1.00 92.69 98 LEU A N 1
ATOM 812 C CA . LEU A 1 98 ? 11.656 0.610 7.553 1.00 92.69 98 LEU A CA 1
ATOM 813 C C . LEU A 1 98 ? 11.424 1.661 8.643 1.00 92.69 98 LEU A C 1
ATOM 815 O O . LEU A 1 98 ? 10.292 1.836 9.092 1.00 92.69 98 LEU A O 1
ATOM 819 N N . ILE A 1 99 ? 12.467 2.395 9.042 1.00 94.44 99 ILE A N 1
ATOM 820 C CA . ILE A 1 99 ? 12.387 3.413 10.102 1.00 94.44 99 ILE A CA 1
ATOM 821 C C . ILE A 1 99 ? 11.441 4.546 9.692 1.00 94.44 99 ILE A C 1
ATOM 823 O O . ILE A 1 99 ? 10.504 4.875 10.423 1.00 94.44 99 ILE A O 1
ATOM 827 N N . LEU A 1 100 ? 11.640 5.127 8.507 1.00 95.50 100 LEU A N 1
ATOM 828 C CA . LEU A 1 100 ? 10.824 6.243 8.032 1.00 95.50 100 LEU A CA 1
ATOM 829 C C . LEU A 1 100 ? 9.372 5.815 7.815 1.00 95.50 100 LEU A C 1
ATOM 831 O O . LEU A 1 100 ? 8.454 6.460 8.321 1.00 95.50 100 LEU A O 1
ATOM 835 N N . GLY A 1 101 ? 9.152 4.696 7.132 1.00 94.06 101 GLY A N 1
ATOM 836 C CA . GLY A 1 101 ? 7.818 4.190 6.847 1.00 94.06 101 GLY A CA 1
ATOM 837 C C . GLY A 1 101 ? 7.042 3.823 8.114 1.00 94.06 101 GLY A C 1
ATOM 838 O O . GLY A 1 101 ? 5.895 4.245 8.282 1.00 94.06 101 GLY A O 1
ATOM 839 N N . THR A 1 102 ? 7.671 3.118 9.062 1.00 94.94 102 THR A N 1
ATOM 840 C CA . THR A 1 102 ? 7.025 2.785 10.345 1.00 94.94 102 THR A CA 1
ATOM 841 C C . THR A 1 102 ? 6.739 4.027 11.181 1.00 94.94 102 THR A C 1
ATOM 843 O O . THR A 1 102 ? 5.648 4.125 11.741 1.00 94.94 102 THR A O 1
ATOM 846 N N . SER A 1 103 ? 7.648 5.007 11.219 1.00 96.56 103 SER A N 1
ATOM 847 C CA . SER A 1 103 ? 7.431 6.257 11.958 1.00 96.56 103 SER A CA 1
ATOM 848 C C . SER A 1 103 ? 6.202 7.023 11.450 1.00 96.56 103 SER A C 1
ATOM 850 O O . SER A 1 103 ? 5.372 7.467 12.249 1.00 96.56 103 SER A O 1
ATOM 852 N N . ILE A 1 104 ? 6.006 7.082 10.127 1.00 95.69 104 ILE A N 1
ATOM 853 C CA . ILE A 1 104 ? 4.822 7.687 9.505 1.00 95.69 104 ILE A CA 1
ATOM 854 C C . ILE A 1 104 ? 3.557 6.937 9.937 1.00 95.69 104 ILE A C 1
ATOM 856 O O . ILE A 1 104 ? 2.582 7.562 10.366 1.00 95.69 104 ILE A O 1
ATOM 860 N N . LEU A 1 105 ? 3.565 5.600 9.881 1.00 95.00 105 LEU A N 1
ATOM 861 C CA . LEU A 1 105 ? 2.413 4.794 10.295 1.00 95.00 105 LEU A CA 1
ATOM 862 C C . LEU A 1 105 ? 2.098 4.938 11.789 1.00 95.00 105 LEU A C 1
ATOM 864 O O . LEU A 1 105 ? 0.921 4.984 12.143 1.00 95.00 105 LEU A O 1
ATOM 868 N N . ILE A 1 106 ? 3.107 5.068 12.655 1.00 96.31 106 ILE A N 1
ATOM 869 C CA . ILE A 1 106 ? 2.930 5.319 14.095 1.00 96.31 106 ILE A CA 1
ATOM 870 C C . ILE A 1 106 ? 2.214 6.654 14.322 1.00 96.31 106 ILE A C 1
ATOM 872 O O . ILE A 1 106 ? 1.223 6.703 15.054 1.00 96.31 106 ILE A O 1
ATOM 876 N N . ILE A 1 107 ? 2.660 7.727 13.662 1.00 95.75 107 ILE A N 1
ATOM 877 C CA . ILE A 1 107 ? 2.037 9.057 13.774 1.00 95.75 107 ILE A CA 1
ATOM 878 C C . ILE A 1 107 ? 0.572 8.998 13.328 1.00 95.75 107 ILE A C 1
ATOM 880 O O . ILE A 1 107 ? -0.318 9.526 14.001 1.00 95.75 107 ILE A O 1
ATOM 884 N N . ILE A 1 108 ? 0.302 8.314 12.215 1.00 94.19 108 ILE A N 1
ATOM 885 C CA . ILE A 1 108 ? -1.050 8.151 11.674 1.00 94.19 108 ILE A CA 1
ATOM 886 C C . ILE A 1 108 ? -1.923 7.316 12.619 1.00 94.19 108 ILE A C 1
ATOM 888 O O . ILE A 1 108 ? -3.055 7.705 12.919 1.00 94.19 108 ILE A O 1
ATOM 892 N N . ALA A 1 109 ? -1.406 6.200 13.134 1.00 94.38 109 ALA A N 1
ATOM 893 C CA . ALA A 1 109 ? -2.117 5.348 14.081 1.00 94.38 109 ALA A CA 1
ATOM 894 C C . ALA A 1 109 ? -2.475 6.111 15.362 1.00 94.38 109 ALA A C 1
ATOM 896 O O . ALA 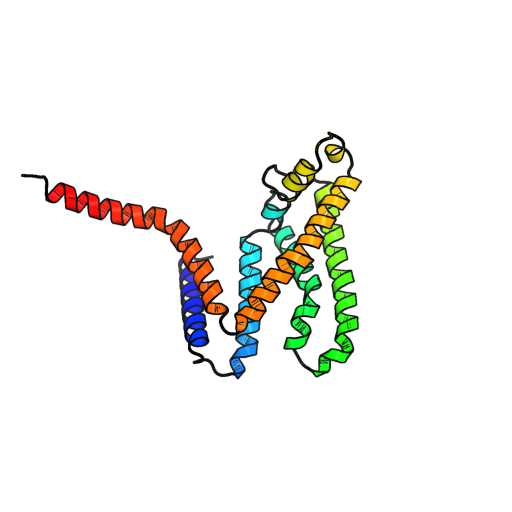A 1 109 ? -3.601 6.006 15.850 1.00 94.38 109 ALA A O 1
ATOM 897 N N . PHE A 1 110 ? -1.556 6.935 15.869 1.00 94.44 110 PHE A N 1
ATOM 898 C CA . PHE A 1 110 ? -1.790 7.784 17.033 1.00 94.44 110 PHE A CA 1
ATOM 899 C C . PHE A 1 110 ? -2.823 8.885 16.762 1.00 94.44 110 PHE A C 1
ATOM 901 O O . PHE A 1 110 ? -3.697 9.150 17.590 1.00 94.44 110 PHE A O 1
ATOM 908 N N . TYR A 1 111 ? -2.781 9.502 15.580 1.00 93.38 111 TYR A N 1
ATOM 909 C CA . TYR A 1 111 ? -3.796 10.469 15.163 1.00 93.38 111 TYR A CA 1
ATOM 910 C C . TYR A 1 111 ? -5.200 9.842 15.153 1.00 93.38 111 TYR A C 1
ATOM 912 O O . TYR A 1 111 ? -6.160 10.430 15.661 1.00 93.38 111 TYR A O 1
ATOM 920 N N . PHE A 1 112 ? -5.333 8.630 14.611 1.00 91.12 112 PHE A N 1
ATOM 921 C CA . PHE A 1 112 ? -6.622 7.948 14.530 1.00 91.12 112 PHE A CA 1
ATOM 922 C C . PHE A 1 112 ? -7.076 7.317 15.848 1.00 91.12 112 PHE A C 1
ATOM 924 O O . PHE A 1 112 ? -8.281 7.263 16.094 1.00 91.12 112 PHE A O 1
ATOM 931 N N . SER A 1 113 ? -6.164 6.899 16.728 1.00 90.38 113 SER A N 1
ATOM 932 C CA . SER A 1 113 ? -6.529 6.370 18.048 1.00 90.38 113 SER A CA 1
ATOM 933 C C . SER A 1 113 ? -7.209 7.429 18.919 1.00 90.38 113 SER A C 1
ATOM 935 O O . SER A 1 113 ? -8.168 7.115 19.623 1.00 90.38 113 SER A O 1
ATOM 937 N N . LYS A 1 114 ? -6.802 8.699 18.799 1.00 89.94 114 LYS A N 1
ATOM 938 C CA . LYS A 1 114 ? -7.466 9.835 19.460 1.00 89.94 114 LYS A CA 1
ATOM 939 C C . LYS A 1 114 ? -8.854 10.137 18.894 1.00 89.94 114 LYS A C 1
ATOM 941 O O . LYS A 1 114 ? -9.709 10.669 19.596 1.00 89.94 114 LYS A O 1
ATOM 946 N N . LYS A 1 115 ? -9.105 9.815 17.624 1.00 84.88 115 LYS A N 1
ATOM 947 C CA . LYS A 1 115 ? -10.366 10.142 16.950 1.00 84.88 115 LYS A CA 1
ATOM 948 C C . LYS A 1 115 ? -11.394 9.037 17.200 1.00 84.88 115 LYS A C 1
ATOM 950 O O . LYS A 1 115 ? -11.272 7.939 16.674 1.00 84.88 115 LYS A O 1
ATOM 955 N N . ASN A 1 116 ? -12.442 9.311 17.976 1.00 64.69 116 ASN A N 1
ATOM 956 C CA . ASN A 1 116 ? -13.454 8.313 18.378 1.00 64.69 116 ASN A CA 1
ATOM 957 C C . ASN A 1 116 ? -14.422 7.852 17.266 1.00 64.69 116 ASN A C 1
ATOM 959 O O . ASN A 1 116 ? -15.384 7.145 17.548 1.00 64.69 116 ASN A O 1
ATOM 963 N N . ASN A 1 117 ? -14.161 8.193 16.002 1.00 69.44 117 ASN A N 1
ATOM 964 C CA . ASN A 1 117 ? -15.101 8.003 14.894 1.00 69.44 117 ASN A CA 1
ATOM 965 C C . ASN A 1 117 ? -14.674 6.870 13.945 1.00 69.44 117 ASN A C 1
ATOM 967 O O . ASN A 1 117 ? -14.607 7.074 12.732 1.00 69.44 117 ASN A O 1
ATOM 971 N N . ILE A 1 118 ? -14.362 5.690 14.484 1.00 77.81 118 ILE A N 1
ATOM 972 C CA . ILE A 1 118 ? -14.148 4.487 13.663 1.00 77.81 118 ILE A CA 1
ATOM 973 C C . ILE A 1 118 ? -15.524 3.996 13.204 1.00 77.81 118 ILE A C 1
ATOM 975 O O . ILE A 1 118 ? -16.383 3.720 14.041 1.00 77.81 118 ILE A O 1
ATOM 979 N N . LYS A 1 119 ? -15.755 3.913 11.888 1.00 80.06 119 LYS A N 1
ATOM 980 C CA . LYS A 1 119 ? -17.054 3.463 11.360 1.00 80.06 119 LYS A CA 1
ATOM 981 C C . LYS A 1 119 ? -17.137 1.944 11.281 1.00 80.06 119 LYS A C 1
ATOM 983 O O . LYS A 1 119 ? -16.126 1.274 11.086 1.00 80.06 119 LYS A O 1
ATOM 988 N N . GLU A 1 120 ? -18.359 1.425 11.337 1.00 74.56 120 GLU A N 1
ATOM 989 C CA . GLU A 1 120 ? -18.640 -0.018 11.358 1.00 74.56 120 GLU A CA 1
ATOM 990 C C . GLU A 1 120 ? -18.177 -0.764 10.100 1.00 74.56 120 GLU A C 1
ATOM 992 O O . GLU A 1 120 ? -17.767 -1.915 10.164 1.00 74.56 120 GLU A O 1
ATOM 997 N N . LEU A 1 121 ? -18.150 -0.081 8.955 1.00 77.75 121 LEU A N 1
ATOM 998 C CA . LEU A 1 121 ? -17.731 -0.646 7.667 1.00 77.75 121 LEU A CA 1
ATOM 999 C C . LEU A 1 121 ? -16.203 -0.673 7.463 1.00 77.75 121 LEU A C 1
ATOM 1001 O O . LEU A 1 121 ? -15.740 -0.812 6.334 1.00 77.75 121 LEU A O 1
ATOM 1005 N N . SER A 1 122 ? -15.413 -0.468 8.517 1.00 84.25 122 SER A N 1
ATOM 1006 C CA . SER A 1 122 ? -13.953 -0.371 8.424 1.00 84.25 122 SER A CA 1
ATOM 1007 C C . SER A 1 122 ? -13.250 -1.671 8.809 1.00 84.25 122 SER A C 1
ATOM 1009 O O . SER A 1 122 ? -13.745 -2.421 9.650 1.00 84.25 122 SER A O 1
ATOM 1011 N N . VAL A 1 123 ? -12.059 -1.918 8.250 1.00 83.75 123 VAL A N 1
ATOM 1012 C CA . VAL A 1 123 ? -11.231 -3.081 8.634 1.00 83.75 123 VAL A CA 1
ATOM 1013 C C . VAL A 1 123 ? -10.901 -3.050 10.124 1.00 83.75 123 VAL A C 1
ATOM 1015 O O . VAL A 1 123 ? -11.004 -4.072 10.794 1.00 83.75 123 VAL A O 1
ATOM 1018 N N . VAL A 1 124 ? -10.575 -1.873 10.670 1.00 83.94 124 VAL A N 1
ATOM 1019 C CA . VAL A 1 124 ? -10.323 -1.715 12.109 1.00 83.94 124 VAL A CA 1
ATOM 1020 C C . VAL A 1 124 ? -11.551 -2.108 12.921 1.00 83.94 124 VAL A C 1
ATOM 1022 O O . VAL A 1 124 ? -11.413 -2.823 13.911 1.00 83.94 124 VAL A O 1
ATOM 1025 N N . TYR A 1 125 ? -12.755 -1.703 12.509 1.00 82.06 125 TYR A N 1
ATOM 1026 C CA . TYR A 1 125 ? -13.970 -2.143 13.187 1.00 82.06 125 TYR A CA 1
ATOM 1027 C C . TYR A 1 125 ? -14.173 -3.651 13.065 1.00 82.06 125 TYR A C 1
ATOM 1029 O O . TYR A 1 125 ? -14.412 -4.284 14.080 1.00 82.06 125 TYR A O 1
ATOM 1037 N N . ALA A 1 126 ? -14.026 -4.243 11.879 1.00 83.44 126 ALA A N 1
ATOM 1038 C CA . ALA A 1 126 ? -14.198 -5.683 11.688 1.00 83.44 126 ALA A CA 1
ATOM 1039 C C . ALA A 1 126 ? -13.226 -6.505 12.554 1.00 83.44 126 ALA A C 1
ATOM 1041 O O . ALA A 1 126 ? -13.653 -7.399 13.280 1.00 83.44 126 ALA A O 1
ATOM 1042 N N . VAL A 1 127 ? -11.937 -6.150 12.551 1.00 81.94 127 VAL A N 1
ATOM 1043 C CA . VAL A 1 127 ? -10.904 -6.818 13.360 1.00 81.94 127 VAL A CA 1
ATOM 1044 C C . VAL A 1 127 ? -11.169 -6.618 14.848 1.00 81.94 127 VAL A C 1
ATOM 1046 O O . VAL A 1 127 ? -11.176 -7.578 15.612 1.00 81.94 127 VAL A O 1
ATOM 1049 N N . THR A 1 128 ? -11.458 -5.387 15.278 1.00 76.06 128 THR A N 1
ATOM 1050 C CA . THR A 1 128 ? -11.796 -5.142 16.687 1.00 76.06 128 THR A CA 1
ATOM 1051 C C . THR A 1 128 ? -13.112 -5.801 17.087 1.00 76.06 128 THR A C 1
ATOM 1053 O O . THR A 1 128 ? -13.246 -6.163 18.246 1.00 76.06 128 THR A O 1
ATOM 1056 N N . ASN A 1 129 ? -14.060 -6.007 16.167 1.00 76.62 129 ASN A N 1
ATOM 1057 C CA . ASN A 1 129 ? -15.318 -6.701 16.428 1.00 76.62 129 ASN A CA 1
ATOM 1058 C C . ASN A 1 129 ? -15.143 -8.217 16.556 1.00 76.62 129 ASN A C 1
ATOM 1060 O O . ASN A 1 129 ? -15.772 -8.824 17.412 1.00 76.62 129 ASN A O 1
ATOM 1064 N N . LEU A 1 130 ? -14.229 -8.812 15.788 1.00 76.62 130 LEU A N 1
ATOM 1065 C CA . LEU A 1 130 ? -13.810 -10.204 15.988 1.00 76.62 130 LEU A CA 1
ATOM 1066 C C . LEU A 1 130 ? -13.143 -10.402 17.355 1.00 76.62 130 LEU A C 1
ATOM 1068 O O . LEU A 1 130 ? -13.342 -11.422 18.005 1.00 76.62 130 LEU A O 1
ATOM 1072 N N . ILE A 1 131 ? -12.393 -9.398 17.816 1.00 72.06 131 ILE A N 1
ATOM 1073 C CA . ILE A 1 131 ? -11.778 -9.391 19.150 1.00 72.06 131 ILE A CA 1
ATOM 1074 C C . ILE A 1 131 ? -12.821 -9.045 20.238 1.00 72.06 131 ILE A C 1
ATOM 1076 O O . ILE A 1 131 ? -12.669 -9.431 21.400 1.00 72.06 131 ILE A O 1
ATOM 1080 N N . LYS A 1 132 ? -13.920 -8.357 19.885 1.00 56.25 132 LYS A N 1
ATOM 1081 C CA . LYS A 1 132 ? -15.016 -7.993 20.795 1.00 56.25 132 LYS A CA 1
ATOM 1082 C C . LYS A 1 132 ? -15.871 -9.210 21.129 1.00 56.25 132 LYS A C 1
ATOM 1084 O O . LYS A 1 132 ? -16.986 -9.394 20.653 1.00 56.25 132 LYS A O 1
ATOM 1089 N N . LYS A 1 133 ? -15.408 -9.918 22.148 1.00 54.16 133 LYS A N 1
ATOM 1090 C CA . LYS A 1 133 ? -16.308 -10.379 23.205 1.00 54.16 133 LYS A CA 1
ATOM 1091 C C . LYS A 1 133 ? -16.416 -9.376 24.366 1.00 54.16 133 LYS A C 1
ATOM 1093 O O . LYS A 1 133 ? -17.146 -9.637 25.312 1.00 54.16 133 LYS A O 1
ATOM 1098 N N . THR A 1 134 ? -15.720 -8.228 24.336 1.00 51.84 134 THR A N 1
ATOM 1099 C CA . THR A 1 134 ? -15.630 -7.322 25.499 1.00 51.84 134 THR A CA 1
ATOM 1100 C C . THR A 1 134 ? -15.669 -5.826 25.141 1.00 51.84 134 THR A C 1
ATOM 1102 O O . THR A 1 134 ? -15.000 -5.351 24.224 1.00 51.84 134 THR A O 1
ATOM 1105 N N . ASN A 1 135 ? -16.411 -5.038 25.931 1.00 61.06 135 ASN A N 1
ATOM 1106 C CA . ASN A 1 135 ? -16.511 -3.565 25.861 1.00 61.06 135 ASN A CA 1
ATOM 1107 C C . ASN A 1 135 ? -15.182 -2.811 26.127 1.00 61.06 135 ASN A C 1
ATOM 1109 O O . ASN A 1 135 ? -15.139 -1.582 26.086 1.00 61.06 135 ASN A O 1
ATOM 1113 N N . TYR A 1 136 ? -14.085 -3.529 26.373 1.00 60.62 136 TYR A N 1
ATOM 1114 C CA . TYR A 1 136 ? -12.799 -3.003 26.838 1.00 60.62 136 TYR A CA 1
ATOM 1115 C C . TYR A 1 136 ? -12.051 -2.172 25.776 1.00 60.62 136 TYR A C 1
ATOM 1117 O O . TYR A 1 136 ? -11.415 -1.163 26.083 1.00 60.62 136 TYR A O 1
ATOM 1125 N N . LEU A 1 137 ? -12.192 -2.535 24.496 1.00 62.59 137 LEU A N 1
ATOM 1126 C CA . LEU A 1 137 ? -11.521 -1.866 23.372 1.00 62.59 137 LEU A CA 1
ATOM 1127 C C . LEU A 1 137 ? -11.995 -0.425 23.129 1.00 62.59 137 LEU A C 1
ATOM 1129 O O . LEU A 1 137 ? -11.260 0.371 22.548 1.00 62.59 137 LEU A O 1
ATOM 1133 N N . LYS A 1 138 ? -13.213 -0.067 23.555 1.00 65.69 138 LYS A N 1
ATOM 1134 C CA . LYS A 1 138 ? -13.772 1.269 23.294 1.00 65.69 138 LYS A CA 1
ATOM 1135 C C . LYS A 1 138 ? -13.101 2.353 24.147 1.00 65.69 138 LYS A C 1
ATOM 1137 O O . LYS A 1 138 ? -12.913 3.464 23.657 1.00 65.69 138 LYS A O 1
ATOM 1142 N N . ASN A 1 139 ? -12.691 2.011 25.371 1.00 71.75 139 ASN A N 1
ATOM 1143 C CA . ASN A 1 139 ? -12.183 2.980 26.346 1.00 71.75 139 ASN A CA 1
ATOM 1144 C C . ASN A 1 139 ? -10.651 3.019 26.450 1.00 71.75 139 ASN A C 1
ATOM 1146 O O . ASN A 1 139 ? -10.109 3.996 26.957 1.00 71.75 139 ASN A O 1
ATOM 1150 N N . ASN A 1 140 ? -9.936 2.006 25.951 1.00 84.62 140 ASN A N 1
ATOM 1151 C CA . ASN A 1 140 ? -8.481 1.955 26.067 1.00 84.62 140 ASN A CA 1
ATOM 1152 C C . ASN A 1 140 ? -7.781 2.515 24.812 1.00 84.62 140 ASN A C 1
ATOM 1154 O O . ASN A 1 140 ? -7.722 1.866 23.763 1.00 84.62 140 ASN A O 1
ATOM 1158 N N . LEU A 1 141 ? -7.231 3.730 24.930 1.00 86.81 141 LEU A N 1
ATOM 1159 C CA . LEU A 1 141 ? -6.520 4.427 23.850 1.00 86.81 141 LEU A CA 1
ATOM 1160 C C . LEU A 1 141 ? -5.309 3.637 23.331 1.00 86.81 141 LEU A C 1
ATOM 1162 O O . LEU A 1 141 ? -5.076 3.616 22.122 1.00 86.81 141 LEU A O 1
ATOM 1166 N N . TRP A 1 142 ? -4.580 2.951 24.215 1.00 87.06 142 TRP A N 1
ATOM 1167 C CA . TRP A 1 142 ? -3.408 2.159 23.841 1.00 87.06 142 TRP A CA 1
ATOM 1168 C C . TRP A 1 142 ? -3.787 0.957 22.987 1.00 87.06 142 TRP A C 1
ATOM 1170 O O . TRP A 1 142 ? -3.218 0.768 21.915 1.00 87.06 142 TRP A O 1
ATOM 1180 N N . LEU A 1 143 ? -4.803 0.191 23.392 1.00 84.88 143 LEU A N 1
ATOM 1181 C CA . LEU A 1 143 ? -5.273 -0.950 22.599 1.00 84.88 143 LEU A CA 1
ATOM 1182 C C . LEU A 1 143 ? -5.752 -0.524 21.209 1.00 84.88 143 LEU A C 1
ATOM 1184 O O . LEU A 1 143 ? -5.479 -1.206 20.222 1.00 84.88 143 LEU A O 1
ATOM 1188 N N . ARG A 1 144 ? -6.424 0.628 21.110 1.00 85.00 144 ARG A N 1
ATOM 1189 C CA . ARG A 1 144 ? -6.843 1.191 19.819 1.00 85.00 144 ARG A CA 1
ATOM 1190 C C . ARG A 1 144 ? -5.655 1.601 18.963 1.00 85.00 144 ARG A C 1
ATOM 1192 O O . ARG A 1 144 ? -5.638 1.278 17.780 1.00 85.00 144 ARG A O 1
ATOM 1199 N N . PHE A 1 145 ? -4.677 2.285 19.552 1.00 92.00 145 PHE A N 1
ATOM 1200 C CA . PHE A 1 145 ? -3.434 2.647 18.877 1.00 92.00 145 PHE A CA 1
ATOM 1201 C C . PHE A 1 145 ? -2.724 1.412 18.313 1.00 92.00 145 PHE A C 1
ATOM 1203 O O . PHE A 1 145 ? -2.487 1.359 17.108 1.00 92.00 145 PHE A O 1
ATOM 1210 N N . PHE A 1 146 ? -2.473 0.398 19.147 1.00 91.38 146 PHE A N 1
ATOM 1211 C CA . PHE A 1 146 ? -1.810 -0.834 18.720 1.00 91.38 146 PHE A CA 1
ATOM 1212 C C . PHE A 1 146 ? -2.602 -1.566 17.637 1.00 91.38 146 PHE A C 1
ATOM 1214 O O . PHE A 1 146 ? -2.022 -1.979 16.640 1.00 91.38 146 PHE A O 1
ATOM 1221 N N . SER A 1 147 ? -3.928 -1.659 17.773 1.00 89.00 147 SER A N 1
ATOM 1222 C CA . SER A 1 147 ? -4.776 -2.307 16.763 1.00 89.00 147 SER A CA 1
ATOM 1223 C C . SER A 1 147 ? -4.692 -1.595 15.411 1.00 89.00 147 SER A C 1
ATOM 1225 O O . SER A 1 147 ? -4.510 -2.240 14.382 1.00 89.00 147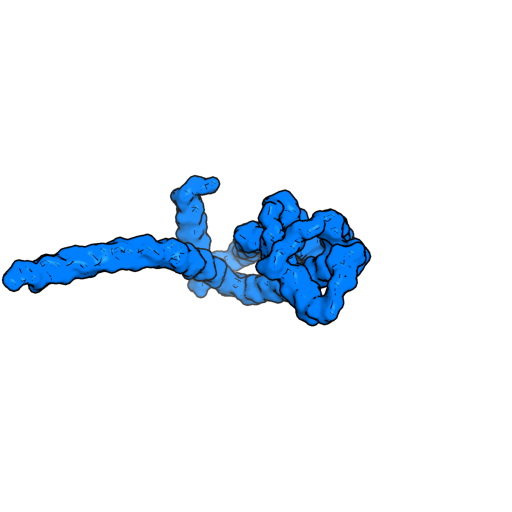 SER A O 1
ATOM 1227 N N . ILE A 1 148 ? -4.793 -0.261 15.399 1.00 92.00 148 ILE A N 1
ATOM 1228 C CA . ILE A 1 148 ? -4.702 0.531 14.165 1.00 92.00 148 ILE A CA 1
ATOM 1229 C C . ILE A 1 148 ? -3.303 0.409 13.556 1.00 92.00 148 ILE A C 1
ATOM 1231 O O . ILE A 1 148 ? -3.192 0.228 12.346 1.00 92.00 148 ILE A O 1
ATOM 1235 N N . PHE A 1 149 ? -2.252 0.479 14.376 1.00 94.38 149 PHE A N 1
ATOM 1236 C CA . PHE A 1 149 ? -0.874 0.336 13.915 1.00 94.38 149 PHE A CA 1
ATOM 1237 C C . PHE A 1 149 ? -0.622 -1.040 13.293 1.00 94.38 149 PHE A C 1
ATOM 1239 O O . PHE A 1 149 ? -0.145 -1.104 12.165 1.00 94.38 149 PHE A O 1
ATOM 1246 N N . ILE A 1 150 ? -1.008 -2.125 13.973 1.00 93.00 150 ILE A N 1
ATOM 1247 C CA . ILE A 1 150 ? -0.858 -3.495 13.461 1.00 93.00 150 ILE A CA 1
ATOM 1248 C C . ILE A 1 150 ? -1.608 -3.655 12.142 1.00 93.00 150 ILE A C 1
ATOM 1250 O O . ILE A 1 150 ? -1.061 -4.214 11.201 1.00 93.00 150 ILE A O 1
ATOM 1254 N N . ILE A 1 151 ? -2.834 -3.134 12.038 1.00 91.88 151 ILE A N 1
ATOM 1255 C CA . ILE A 1 151 ? -3.610 -3.218 10.797 1.00 91.88 151 ILE A CA 1
ATOM 1256 C C . ILE A 1 151 ? -2.944 -2.413 9.681 1.00 91.88 151 ILE A C 1
ATOM 1258 O O . ILE A 1 151 ? -2.823 -2.925 8.575 1.00 91.88 151 ILE A O 1
ATOM 1262 N N . LEU A 1 152 ? -2.488 -1.186 9.948 1.00 92.38 152 LEU A N 1
ATOM 1263 C CA . LEU A 1 152 ? -1.774 -0.370 8.959 1.00 92.38 152 LEU A CA 1
ATOM 1264 C C . LEU A 1 152 ? -0.486 -1.052 8.488 1.00 92.38 152 LEU A C 1
ATOM 1266 O O . LEU A 1 152 ? -0.234 -1.099 7.288 1.00 92.38 152 LEU A O 1
ATOM 1270 N N . PHE A 1 153 ? 0.293 -1.599 9.419 1.00 92.44 153 PHE A N 1
ATOM 1271 C CA . PHE A 1 153 ? 1.557 -2.269 9.134 1.00 92.44 153 PHE A CA 1
ATOM 1272 C C . PHE A 1 153 ? 1.354 -3.604 8.402 1.00 92.44 153 PHE A C 1
ATOM 1274 O O . PHE A 1 153 ? 2.022 -3.888 7.413 1.00 92.44 153 PHE A O 1
ATOM 1281 N N . ALA A 1 154 ? 0.382 -4.418 8.818 1.00 89.75 154 ALA A N 1
ATOM 1282 C CA . ALA A 1 154 ? 0.030 -5.647 8.111 1.00 89.75 154 ALA A CA 1
ATOM 1283 C C . ALA A 1 154 ? -0.503 -5.342 6.705 1.00 89.75 154 ALA A C 1
ATOM 1285 O O . ALA A 1 154 ? -0.156 -6.027 5.746 1.00 89.75 154 ALA A O 1
ATOM 1286 N N . PHE A 1 155 ? -1.306 -4.285 6.557 1.00 87.31 155 PHE A N 1
ATOM 1287 C CA . PHE A 1 155 ? -1.806 -3.852 5.257 1.00 87.31 155 PHE A CA 1
ATOM 1288 C C . PHE A 1 155 ? -0.671 -3.376 4.340 1.00 87.31 155 PHE A C 1
ATOM 1290 O O . PHE A 1 155 ? -0.682 -3.706 3.155 1.00 87.31 15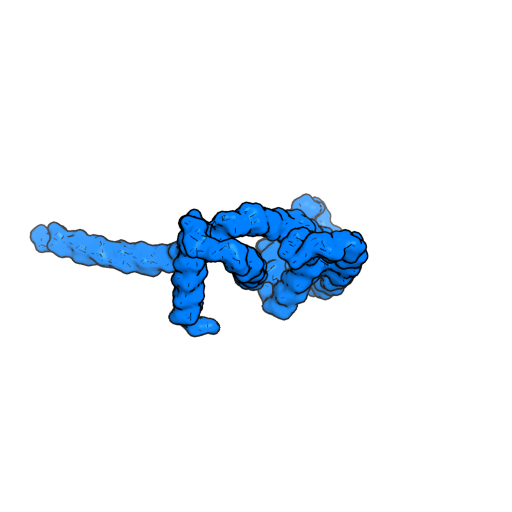5 PHE A O 1
ATOM 1297 N N . SER A 1 156 ? 0.324 -2.660 4.875 1.00 87.69 156 SER A N 1
ATOM 1298 C CA . SER A 1 156 ? 1.488 -2.209 4.104 1.00 87.69 156 SER A CA 1
ATOM 1299 C C . SER A 1 156 ? 2.418 -3.353 3.705 1.00 87.69 156 SER A C 1
ATOM 1301 O O . SER A 1 156 ? 2.903 -3.385 2.582 1.00 87.69 156 SER A O 1
ATOM 1303 N N . GLN A 1 157 ? 2.673 -4.303 4.604 1.00 83.75 157 GLN A N 1
ATOM 1304 C CA . GLN A 1 157 ? 3.586 -5.411 4.320 1.00 83.75 157 GLN A CA 1
ATOM 1305 C C . GLN A 1 157 ? 2.928 -6.459 3.421 1.00 83.75 157 GLN A C 1
ATOM 1307 O O . GLN A 1 157 ? 3.472 -6.843 2.391 1.00 83.75 157 GLN A O 1
ATOM 1312 N N . TYR A 1 158 ? 1.726 -6.904 3.789 1.00 79.88 158 TYR A N 1
ATOM 1313 C CA . TYR A 1 158 ? 1.093 -8.047 3.145 1.00 79.88 158 TYR A CA 1
ATOM 1314 C C . TYR A 1 158 ? 0.303 -7.644 1.905 1.00 79.88 158 TYR A C 1
ATOM 1316 O O . TYR A 1 158 ? 0.613 -8.084 0.807 1.00 79.88 158 TYR A O 1
ATOM 1324 N N . LEU A 1 159 ? -0.712 -6.790 2.047 1.00 69.56 159 LEU A N 1
ATOM 1325 C CA . LEU A 1 159 ? -1.604 -6.470 0.928 1.00 69.56 159 LEU A CA 1
ATOM 1326 C C . LEU A 1 159 ? -0.943 -5.543 -0.082 1.00 69.56 159 LEU A C 1
ATOM 1328 O O . LEU A 1 159 ? -1.047 -5.771 -1.282 1.00 69.56 159 LEU A O 1
ATOM 1332 N N . PHE A 1 160 ? -0.254 -4.511 0.393 1.00 72.62 160 PHE A N 1
ATOM 1333 C CA . PHE A 1 160 ? 0.420 -3.576 -0.491 1.00 72.62 160 PHE A CA 1
ATOM 1334 C C . PHE A 1 160 ? 1.664 -4.209 -1.130 1.00 72.62 160 PHE A C 1
ATOM 1336 O O . PHE A 1 160 ? 1.827 -4.099 -2.342 1.00 72.62 160 PHE A O 1
ATOM 1343 N N . GLY A 1 161 ? 2.458 -4.967 -0.364 1.00 72.31 161 GLY A N 1
ATOM 1344 C CA . GLY A 1 161 ? 3.567 -5.769 -0.887 1.00 72.31 161 GLY A CA 1
ATOM 1345 C C . GLY A 1 161 ? 3.125 -6.807 -1.923 1.00 72.31 161 GLY A C 1
ATOM 1346 O O . GLY A 1 161 ? 3.687 -6.838 -3.013 1.00 72.31 161 GLY A O 1
ATOM 1347 N N . LEU A 1 162 ? 2.074 -7.594 -1.650 1.00 69.12 162 LEU A N 1
ATOM 1348 C CA . LEU A 1 162 ? 1.537 -8.564 -2.614 1.00 69.12 162 LEU A CA 1
ATOM 1349 C C . LEU A 1 162 ? 0.972 -7.893 -3.858 1.00 69.12 162 LEU A C 1
ATOM 1351 O O . LEU A 1 162 ? 1.229 -8.364 -4.956 1.00 69.12 162 LEU A O 1
ATOM 1355 N N . VAL A 1 163 ? 0.204 -6.811 -3.717 1.00 68.56 163 VAL A N 1
ATOM 1356 C CA . VAL A 1 163 ? -0.341 -6.102 -4.882 1.00 68.56 163 VAL A CA 1
ATOM 1357 C C . VAL A 1 163 ? 0.788 -5.494 -5.703 1.00 68.56 163 VAL A C 1
ATOM 1359 O O . VAL A 1 163 ? 0.737 -5.609 -6.921 1.00 68.56 163 VAL A O 1
ATOM 1362 N N . ASN A 1 164 ? 1.818 -4.925 -5.068 1.00 69.06 164 ASN A N 1
ATOM 1363 C CA . ASN A 1 164 ? 3.017 -4.458 -5.759 1.00 69.06 164 ASN A CA 1
ATOM 1364 C C . ASN A 1 164 ? 3.720 -5.609 -6.467 1.00 69.06 164 ASN A C 1
ATOM 1366 O O . ASN A 1 164 ? 3.950 -5.509 -7.658 1.00 69.06 164 ASN A O 1
ATOM 1370 N N . GLN A 1 165 ? 4.025 -6.711 -5.784 1.00 67.56 165 GLN A N 1
ATOM 1371 C CA . GLN A 1 165 ? 4.697 -7.861 -6.389 1.00 67.56 165 GLN A CA 1
ATOM 1372 C C . GLN A 1 165 ? 3.875 -8.467 -7.520 1.00 67.56 165 GLN A C 1
ATOM 1374 O O . GLN A 1 165 ? 4.429 -8.781 -8.561 1.00 67.56 165 GLN A O 1
ATOM 1379 N N . TRP A 1 166 ? 2.559 -8.586 -7.365 1.00 66.62 166 TRP A N 1
ATOM 1380 C CA . TRP A 1 166 ? 1.681 -9.098 -8.409 1.00 66.62 166 TRP A CA 1
ATOM 1381 C C . TRP A 1 166 ? 1.618 -8.137 -9.594 1.00 66.62 166 TRP A C 1
ATOM 1383 O O . TRP A 1 166 ? 1.691 -8.580 -10.732 1.00 66.62 166 TRP A O 1
ATOM 1393 N N . PHE A 1 167 ? 1.588 -6.825 -9.341 1.00 63.94 167 PHE A N 1
ATOM 1394 C CA . PHE A 1 167 ? 1.722 -5.812 -10.384 1.00 63.94 167 PHE A CA 1
ATOM 1395 C C . PHE A 1 167 ? 3.085 -5.874 -11.075 1.00 63.94 167 PHE A C 1
ATOM 1397 O O . PHE A 1 167 ? 3.135 -5.784 -12.297 1.00 63.94 167 PHE A O 1
ATOM 1404 N N . MET A 1 168 ? 4.163 -6.073 -10.314 1.00 62.56 168 MET A N 1
ATOM 1405 C CA . MET A 1 168 ? 5.534 -6.125 -10.815 1.00 62.56 168 MET A CA 1
ATOM 1406 C C . MET A 1 168 ? 5.809 -7.416 -11.593 1.00 62.56 168 MET A C 1
ATOM 1408 O O . MET A 1 168 ? 6.452 -7.379 -12.626 1.00 62.56 168 MET A O 1
ATOM 1412 N N . VAL A 1 169 ? 5.288 -8.558 -11.149 1.00 60.84 169 VAL A N 1
ATOM 1413 C CA . VAL A 1 169 ? 5.326 -9.827 -11.894 1.00 60.84 169 VAL A CA 1
ATOM 1414 C C . VAL A 1 169 ? 4.429 -9.737 -13.120 1.00 60.84 169 VAL A C 1
ATOM 1416 O O . VAL A 1 169 ? 4.760 -10.256 -14.179 1.00 60.84 169 VAL A O 1
ATOM 1419 N N . SER A 1 170 ? 3.307 -9.028 -13.007 1.00 57.28 170 SER A N 1
ATOM 1420 C CA . SER A 1 170 ? 2.483 -8.746 -14.166 1.00 57.28 170 SER A CA 1
ATOM 1421 C C . SER A 1 170 ? 3.110 -7.727 -15.111 1.00 57.28 170 SER A C 1
ATOM 1423 O O . SER A 1 170 ? 2.524 -7.569 -16.163 1.00 57.28 170 SER A O 1
ATOM 1425 N N . LEU A 1 171 ? 4.239 -7.059 -14.798 1.00 53.78 171 LEU A N 1
ATOM 1426 C CA . LEU A 1 171 ? 4.869 -6.033 -15.657 1.00 53.78 171 LEU A CA 1
ATOM 1427 C C . LEU A 1 171 ? 5.254 -6.526 -17.038 1.00 53.78 171 LEU A C 1
ATOM 1429 O O . LEU A 1 171 ? 5.288 -5.708 -17.943 1.00 53.78 171 LEU A O 1
ATOM 1433 N N . ASP A 1 172 ? 5.459 -7.825 -17.230 1.00 53.38 172 ASP A N 1
ATOM 1434 C CA . ASP A 1 172 ? 5.626 -8.356 -18.582 1.00 53.38 172 ASP A CA 1
ATOM 1435 C C . ASP A 1 172 ? 4.328 -8.211 -19.424 1.00 53.38 172 ASP A C 1
ATOM 1437 O O . ASP A 1 172 ? 4.359 -8.469 -20.623 1.00 53.38 172 ASP A O 1
ATOM 1441 N N . LYS A 1 173 ? 3.176 -7.849 -18.808 1.00 55.81 173 LYS A N 1
ATOM 1442 C CA . LYS A 1 173 ? 1.825 -7.644 -19.399 1.00 55.81 173 LYS A CA 1
ATOM 1443 C C . LYS A 1 173 ? 0.902 -6.660 -18.612 1.00 55.81 173 LYS A C 1
ATOM 1445 O O . LYS A 1 173 ? -0.330 -6.778 -18.686 1.00 55.81 173 LYS A O 1
ATOM 1450 N N . SER A 1 174 ? 1.421 -5.735 -17.790 1.00 53.28 174 SER A N 1
ATOM 1451 C CA . SER A 1 174 ? 0.673 -5.150 -16.641 1.00 53.28 174 SER A CA 1
ATOM 1452 C C . SER A 1 174 ? -0.334 -4.089 -17.053 1.00 53.28 174 SER A C 1
ATOM 1454 O O . SER A 1 174 ? -1.423 -3.987 -16.478 1.00 53.28 174 SER A O 1
ATOM 1456 N N . LEU A 1 175 ? 0.008 -3.309 -18.076 1.00 56.84 175 LEU A N 1
ATOM 1457 C CA . LEU A 1 175 ? -0.820 -2.219 -18.575 1.00 56.84 175 LEU A CA 1
ATOM 1458 C C . LEU A 1 175 ? -2.179 -2.730 -19.053 1.00 56.84 175 LEU A C 1
ATOM 1460 O O . LEU A 1 175 ? -3.200 -2.083 -18.811 1.00 56.84 175 LEU A O 1
ATOM 1464 N N . PHE A 1 176 ? -2.215 -3.933 -19.630 1.00 54.34 176 PHE A N 1
ATOM 1465 C CA . PHE A 1 176 ? -3.452 -4.584 -20.045 1.00 54.34 176 PHE A CA 1
ATOM 1466 C C . PHE A 1 176 ? -4.359 -4.917 -18.854 1.00 54.34 176 PHE A C 1
ATOM 1468 O O . PHE A 1 176 ? -5.549 -4.620 -18.897 1.00 54.34 176 PHE A O 1
ATOM 1475 N N . ILE A 1 177 ? -3.824 -5.471 -17.761 1.00 56.44 177 ILE A N 1
ATOM 1476 C CA . ILE A 1 177 ? -4.624 -5.854 -16.583 1.00 56.44 177 ILE A CA 1
ATOM 1477 C C . ILE A 1 177 ? -5.160 -4.615 -15.865 1.00 56.44 177 ILE A C 1
ATOM 1479 O O . ILE A 1 177 ? -6.324 -4.583 -15.460 1.00 56.44 177 ILE A O 1
ATOM 1483 N N . VAL A 1 178 ? -4.353 -3.561 -15.748 1.00 57.25 178 VAL A N 1
ATOM 1484 C CA . VAL A 1 178 ? -4.791 -2.296 -15.145 1.00 57.25 178 VAL A CA 1
ATOM 1485 C C . VAL A 1 178 ? -5.858 -1.627 -15.997 1.00 57.25 178 VAL A C 1
ATOM 1487 O O . VAL A 1 178 ? -6.894 -1.222 -15.460 1.00 57.25 178 VAL A O 1
ATOM 1490 N N . ALA A 1 179 ? -5.645 -1.557 -17.314 1.00 56.81 179 ALA A N 1
ATOM 1491 C CA . ALA A 1 179 ? -6.629 -1.045 -18.258 1.00 56.81 179 ALA A CA 1
ATOM 1492 C C . ALA A 1 179 ? -7.920 -1.874 -18.216 1.00 56.81 179 ALA A C 1
ATOM 1494 O O . ALA A 1 179 ? -9.007 -1.302 -18.204 1.00 56.81 179 ALA A O 1
ATOM 1495 N N . LEU A 1 180 ? -7.820 -3.200 -18.093 1.00 54.56 180 LEU A N 1
ATOM 1496 C CA . LEU A 1 180 ? -8.953 -4.116 -17.989 1.00 54.56 180 LEU A CA 1
ATOM 1497 C C . LEU A 1 180 ? -9.721 -3.930 -16.674 1.00 54.56 180 LEU A C 1
ATOM 1499 O O . LEU A 1 180 ? -10.944 -3.832 -16.696 1.00 54.56 180 LEU A O 1
ATOM 1503 N N . ILE A 1 181 ? -9.046 -3.794 -15.529 1.00 61.53 181 ILE A N 1
ATOM 1504 C CA . ILE A 1 181 ? -9.693 -3.523 -14.233 1.00 61.53 181 ILE A CA 1
ATOM 1505 C C . ILE A 1 181 ? -10.382 -2.152 -14.249 1.00 61.53 181 ILE A C 1
ATOM 1507 O O . ILE A 1 181 ? -11.517 -2.025 -13.774 1.00 61.53 181 ILE A O 1
ATOM 1511 N N . TYR A 1 182 ? -9.736 -1.129 -14.817 1.00 60.84 182 TYR A N 1
ATOM 1512 C CA . TYR A 1 182 ? -10.337 0.196 -14.980 1.00 60.84 182 TYR A CA 1
ATOM 1513 C C . TYR A 1 182 ? -11.550 0.158 -15.918 1.00 60.84 182 TYR A C 1
ATOM 1515 O O . TYR A 1 182 ? -12.609 0.676 -15.559 1.00 60.84 182 TYR A O 1
ATOM 1523 N N . ALA A 1 183 ? -11.428 -0.513 -17.065 1.00 57.44 183 ALA A N 1
ATOM 1524 C CA . ALA A 1 183 ? -12.494 -0.670 -18.048 1.00 57.44 183 ALA A CA 1
ATOM 1525 C C . ALA A 1 183 ? -13.679 -1.466 -17.485 1.00 57.44 183 ALA A C 1
ATOM 1527 O O . ALA A 1 183 ? -14.822 -1.045 -17.635 1.00 57.44 183 ALA A O 1
ATOM 1528 N N . ILE A 1 184 ? -13.437 -2.571 -16.772 1.00 54.59 184 ILE A N 1
ATOM 1529 C CA . ILE A 1 184 ? -14.486 -3.401 -16.157 1.00 54.59 184 ILE A CA 1
ATOM 1530 C C . ILE A 1 184 ? -15.213 -2.634 -15.048 1.00 54.59 184 ILE A C 1
ATOM 1532 O O . ILE A 1 184 ? -16.441 -2.713 -14.940 1.00 54.59 184 ILE A O 1
ATOM 1536 N N . LYS A 1 185 ? -14.488 -1.875 -14.219 1.00 54.22 185 LYS A N 1
ATOM 1537 C CA . LYS A 1 185 ? -15.082 -1.095 -13.124 1.00 54.22 185 LYS A CA 1
ATOM 1538 C C . LYS A 1 185 ? -15.926 0.070 -13.645 1.00 54.22 185 LYS A C 1
ATOM 1540 O O . LYS A 1 185 ? -17.021 0.291 -13.122 1.00 54.22 185 LYS A O 1
ATOM 1545 N N . ASP A 1 186 ? -15.473 0.761 -14.689 1.00 54.00 186 ASP A N 1
ATOM 1546 C CA . ASP A 1 186 ? -16.264 1.811 -15.335 1.00 54.00 186 ASP A CA 1
ATOM 1547 C C . ASP A 1 186 ? -17.443 1.230 -16.121 1.00 54.00 186 ASP A C 1
ATOM 1549 O O . ASP A 1 186 ? -18.551 1.743 -15.974 1.00 54.00 186 ASP A O 1
ATOM 1553 N N . LEU A 1 187 ? -17.278 0.094 -16.812 1.00 46.91 187 LEU A N 1
ATOM 1554 C CA . LEU A 1 187 ? -18.383 -0.655 -17.421 1.00 46.91 187 LEU A CA 1
ATOM 1555 C C . LEU A 1 187 ? -19.433 -1.050 -16.385 1.00 46.91 187 LEU A C 1
ATOM 1557 O O . LEU A 1 187 ? -20.614 -1.010 -16.692 1.00 46.91 187 LEU A O 1
ATOM 1561 N N . LYS A 1 188 ? -19.065 -1.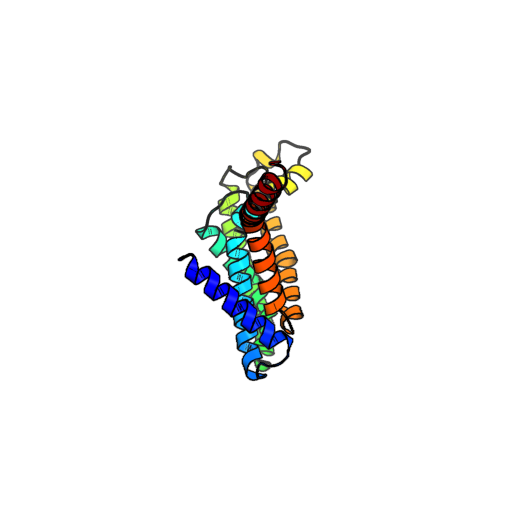397 -15.148 1.00 44.00 188 LYS A N 1
ATOM 1562 C CA . LYS A 1 188 ? -20.048 -1.699 -14.091 1.00 44.00 188 LYS A CA 1
ATOM 1563 C C . LYS A 1 188 ? -20.814 -0.448 -13.634 1.00 44.00 188 LYS A C 1
ATOM 1565 O O . LYS A 1 188 ? -21.989 -0.552 -13.293 1.00 44.00 188 LYS A O 1
ATOM 1570 N N . SER A 1 189 ? -20.182 0.727 -13.679 1.00 50.94 189 SER A N 1
ATOM 1571 C CA . SER A 1 189 ? -20.822 2.014 -13.368 1.00 50.94 189 SER A CA 1
ATOM 1572 C C . SER A 1 189 ? -21.679 2.560 -14.523 1.00 50.94 189 SER A C 1
ATOM 1574 O O . SER A 1 189 ? -22.736 3.146 -14.289 1.00 50.94 189 SER A O 1
ATOM 1576 N N . GLU A 1 190 ? -21.277 2.305 -15.772 1.00 50.59 190 GLU A N 1
ATOM 1577 C CA . GLU A 1 190 ? -21.982 2.733 -16.982 1.00 50.59 190 GLU A CA 1
ATOM 1578 C C . GLU A 1 190 ? -23.016 1.718 -17.472 1.00 50.59 190 GLU A C 1
ATOM 1580 O O . GLU A 1 190 ? -23.997 2.129 -18.089 1.00 50.59 190 GLU A O 1
ATOM 1585 N N . LYS A 1 191 ? -22.900 0.424 -17.137 1.00 43.84 191 LYS A N 1
ATOM 1586 C CA . LYS A 1 191 ? -23.909 -0.607 -17.447 1.00 43.84 191 LYS A CA 1
ATOM 1587 C C . LYS A 1 191 ? -25.281 -0.243 -16.883 1.00 43.84 191 LYS A C 1
ATOM 1589 O O . LYS A 1 191 ? -26.266 -0.542 -17.535 1.00 43.84 191 LYS A O 1
ATOM 1594 N N . ILE A 1 192 ? -25.380 0.501 -15.779 1.00 49.28 192 ILE A N 1
ATOM 1595 C CA . ILE A 1 192 ? -26.678 0.994 -15.271 1.00 49.28 192 ILE A CA 1
ATOM 1596 C C . ILE A 1 192 ? -27.321 2.011 -16.237 1.00 49.28 192 ILE A C 1
ATOM 1598 O O . ILE A 1 192 ? -28.542 2.103 -16.322 1.00 49.28 192 ILE A O 1
ATOM 1602 N N . LYS A 1 193 ? -26.534 2.758 -17.020 1.00 47.56 193 LYS A N 1
ATOM 1603 C CA . LYS A 1 193 ? -27.047 3.700 -18.031 1.00 47.56 193 LYS A CA 1
ATOM 1604 C C . LYS A 1 193 ? -27.161 3.069 -19.415 1.00 47.56 193 LYS A C 1
ATOM 1606 O O . LYS A 1 193 ? -28.173 3.264 -20.076 1.00 47.56 193 LYS A O 1
ATOM 1611 N N . ILE A 1 194 ? -26.177 2.280 -19.836 1.00 52.28 194 ILE A N 1
ATOM 1612 C CA . ILE A 1 194 ? -26.147 1.642 -21.155 1.00 52.28 194 ILE A CA 1
ATOM 1613 C C . ILE A 1 194 ? -27.150 0.482 -21.234 1.00 52.28 194 ILE A C 1
ATOM 1615 O O . ILE A 1 194 ? -27.854 0.411 -22.237 1.00 52.28 194 ILE A O 1
ATOM 1619 N N . LEU A 1 195 ? -27.332 -0.347 -20.186 1.00 38.78 195 LEU A N 1
ATOM 1620 C CA . LEU A 1 195 ? -28.454 -1.305 -20.156 1.00 38.78 195 LEU A CA 1
ATOM 1621 C C . LEU A 1 195 ? -29.810 -0.598 -20.103 1.00 38.78 195 LEU A C 1
ATOM 1623 O O . LEU A 1 195 ? -30.747 -1.099 -20.706 1.00 38.78 195 LEU A O 1
ATOM 1627 N N . ASN A 1 196 ? -29.935 0.566 -19.458 1.00 48.28 196 ASN A N 1
ATOM 1628 C CA . ASN A 1 196 ? -31.189 1.329 -19.486 1.00 48.28 196 ASN A CA 1
ATOM 1629 C C . ASN A 1 196 ? -31.474 1.942 -20.867 1.00 48.28 196 ASN A C 1
ATOM 1631 O O . ASN A 1 196 ? -32.629 2.036 -21.273 1.00 48.28 196 ASN A O 1
ATOM 1635 N N . ILE A 1 197 ? -30.440 2.325 -21.622 1.00 57.00 197 ILE A N 1
ATOM 1636 C CA . ILE A 1 197 ? -30.572 2.842 -22.993 1.00 57.00 197 ILE A CA 1
ATOM 1637 C C . ILE A 1 197 ? -30.849 1.705 -23.989 1.00 57.00 197 ILE A C 1
ATOM 1639 O O . ILE A 1 197 ? -31.717 1.848 -24.850 1.00 57.00 197 ILE A O 1
ATOM 1643 N N . LEU A 1 198 ? -30.165 0.563 -23.859 1.00 45.31 198 LEU A N 1
ATOM 1644 C CA . LEU A 1 198 ? -30.427 -0.643 -24.653 1.00 45.31 198 LEU A CA 1
ATOM 1645 C C . LEU A 1 198 ? -31.793 -1.248 -24.317 1.00 45.31 198 LEU A C 1
ATOM 1647 O O . LEU A 1 198 ? -32.536 -1.586 -25.232 1.00 45.31 198 LEU A O 1
ATOM 1651 N N . GLY A 1 199 ? -32.168 -1.279 -23.038 1.00 40.69 199 GLY A N 1
ATOM 1652 C CA . GLY A 1 199 ? -33.492 -1.672 -22.561 1.00 40.69 199 GLY A CA 1
ATOM 1653 C C . GLY A 1 199 ? -34.596 -0.748 -23.075 1.00 40.69 199 GLY A C 1
ATOM 1654 O O . GLY A 1 199 ? -35.621 -1.247 -23.533 1.00 40.69 199 GLY A O 1
ATOM 1655 N N . ARG A 1 200 ? -34.370 0.578 -23.116 1.00 46.88 200 ARG A N 1
ATOM 1656 C CA . ARG A 1 200 ? -35.282 1.547 -23.762 1.00 46.88 200 ARG A CA 1
ATOM 1657 C C . ARG A 1 200 ? -35.396 1.339 -25.268 1.00 46.88 200 ARG A C 1
ATOM 1659 O O . ARG A 1 200 ? -36.500 1.394 -25.791 1.00 46.88 200 ARG A O 1
ATOM 1666 N N . LYS A 1 201 ? -34.294 1.087 -25.983 1.00 49.03 201 LYS A N 1
ATOM 1667 C CA . LYS A 1 201 ? -34.345 0.814 -27.432 1.00 49.03 201 LYS A CA 1
ATOM 1668 C C . LYS A 1 201 ? -35.026 -0.521 -27.752 1.00 49.03 201 LYS A C 1
ATOM 1670 O O . LYS A 1 201 ? -35.733 -0.597 -28.752 1.00 49.03 201 LYS A O 1
ATOM 1675 N N . LEU A 1 202 ? -34.858 -1.542 -26.910 1.00 42.56 202 LEU A N 1
ATOM 1676 C CA . LEU A 1 202 ? -35.538 -2.835 -27.043 1.00 42.56 202 LEU A CA 1
ATOM 1677 C C . LEU A 1 202 ? -37.040 -2.737 -26.735 1.00 42.56 202 LEU A C 1
ATOM 1679 O O . LEU A 1 202 ? -37.838 -3.250 -27.513 1.00 42.56 202 LEU A O 1
ATOM 1683 N N . THR A 1 203 ? -37.444 -2.006 -25.690 1.00 44.06 203 THR A N 1
ATOM 1684 C CA . THR A 1 203 ? -38.873 -1.744 -25.400 1.00 44.06 203 THR A CA 1
ATOM 1685 C C . THR A 1 203 ? -39.537 -0.874 -26.468 1.00 44.06 203 THR A C 1
ATOM 1687 O O . THR A 1 203 ? -40.673 -1.143 -26.851 1.00 44.06 203 THR A O 1
ATOM 1690 N N . PHE A 1 204 ? -38.822 0.100 -27.043 1.00 42.62 204 PHE A N 1
ATOM 1691 C CA . PHE A 1 204 ? -39.340 0.908 -28.157 1.00 42.62 204 PHE A CA 1
ATOM 1692 C C . PHE A 1 204 ? -39.513 0.100 -29.454 1.00 42.62 204 PHE A C 1
ATOM 1694 O O . PHE A 1 204 ? -40.374 0.419 -30.271 1.00 42.62 204 PHE A O 1
ATOM 1701 N N . LYS A 1 205 ? -38.711 -0.956 -29.653 1.00 43.44 205 LYS A N 1
ATOM 1702 C CA . LYS A 1 205 ? -38.835 -1.850 -30.812 1.00 43.44 205 LYS A CA 1
ATOM 1703 C C . LYS A 1 205 ? -39.958 -2.877 -30.621 1.00 43.44 205 LYS A C 1
ATOM 1705 O O . LYS A 1 205 ? -40.682 -3.127 -31.574 1.00 43.44 205 LYS A O 1
ATOM 1710 N N . LEU A 1 206 ? -40.157 -3.382 -29.398 1.00 40.09 206 LEU A N 1
ATOM 1711 C CA . LEU A 1 206 ? -41.240 -4.316 -29.059 1.00 40.09 206 LEU A CA 1
ATOM 1712 C C . LEU A 1 206 ? -42.637 -3.674 -29.135 1.00 40.09 206 LEU A C 1
ATOM 1714 O O . LEU A 1 206 ? -43.533 -4.275 -29.722 1.00 40.09 206 LEU A O 1
ATOM 1718 N N . ASN A 1 207 ? -42.813 -2.432 -28.667 1.00 41.03 207 ASN A N 1
ATOM 1719 C CA . ASN A 1 207 ? -44.103 -1.726 -28.773 1.00 41.03 207 ASN A CA 1
ATOM 1720 C C . ASN A 1 207 ? -44.502 -1.360 -30.214 1.00 41.03 207 ASN A C 1
ATOM 1722 O O . ASN A 1 207 ? -45.664 -1.065 -30.459 1.00 41.03 207 ASN A O 1
ATOM 1726 N N . ARG A 1 208 ? -43.564 -1.392 -31.170 1.00 45.16 208 ARG A N 1
ATOM 1727 C CA . ARG A 1 208 ? -43.849 -1.181 -32.600 1.00 45.16 208 ARG A CA 1
ATOM 1728 C C . ARG A 1 208 ? -44.256 -2.463 -33.331 1.00 45.16 208 ARG A C 1
ATOM 1730 O O . ARG A 1 208 ? -44.835 -2.380 -34.403 1.00 45.16 208 ARG A O 1
ATOM 1737 N N . THR A 1 209 ? -43.939 -3.629 -32.768 1.00 49.12 209 THR A N 1
ATOM 1738 C CA . THR A 1 209 ? -44.316 -4.949 -33.306 1.00 49.12 209 THR A CA 1
ATOM 1739 C C . THR A 1 209 ? -45.618 -5.503 -32.727 1.00 49.12 209 THR A C 1
ATOM 1741 O O . THR A 1 209 ? -46.156 -6.441 -33.297 1.00 49.12 209 THR A O 1
ATOM 1744 N N . PHE A 1 210 ? -46.137 -4.928 -31.635 1.00 41.22 210 PHE A N 1
ATOM 1745 C CA . PHE A 1 210 ? -47.393 -5.350 -30.991 1.00 41.22 210 PHE A CA 1
ATOM 1746 C C . PHE A 1 210 ? -48.530 -4.317 -31.099 1.00 41.22 210 PHE A C 1
ATOM 1748 O O . PHE A 1 210 ? -49.525 -4.425 -30.391 1.00 41.22 210 PHE A O 1
ATOM 1755 N N . SER A 1 211 ? -48.405 -3.318 -31.978 1.00 47.84 211 SER A N 1
ATOM 1756 C CA . SER A 1 211 ? -49.516 -2.438 -32.366 1.00 47.84 211 SER A CA 1
ATOM 1757 C C . SER A 1 211 ? -50.078 -2.867 -33.727 1.00 47.84 211 SER A C 1
ATOM 1759 O O . SER A 1 211 ? -49.838 -2.200 -34.737 1.00 47.84 211 SER A O 1
ATOM 1761 N N . ILE A 1 212 ? -50.759 -4.013 -33.748 1.00 41.56 212 ILE A N 1
ATOM 1762 C CA . ILE A 1 212 ? -51.746 -4.412 -34.761 1.00 41.56 212 ILE A CA 1
ATOM 1763 C C . ILE A 1 212 ? -52.939 -4.960 -33.989 1.00 41.56 212 ILE A C 1
ATOM 1765 O O . ILE A 1 212 ? -52.688 -5.796 -33.091 1.00 41.56 212 ILE A O 1
#

Sequence (212 aa):
MNKYLDIIFKLFLLCLGFLDFFNLLPGSFNIIDKLLTAILLFCFWLRLSPTNFIIGTKNKKLDWLILFGFYILVIDTFLPFIEKDISIYSTLISYISLILGTSILIIIAFYFSKKNNIKELSVVYAVTNLIKKTNYLKNNLWLRFFSIFIILFAFSQYLFGLVNQWFMVSLDKSLFIVALIYAIKDLKSEKIKILNILGRKLTFKLNRTFSI

Radius of gyration: 22.51 Å; chains: 1; bounding box: 78×27×62 Å

Secondary structure (DSSP, 8-state):
--HHHHHHHHHHHHHHHHHHHTT-S-GGGHHHHHHHHHHHHHHHHHHH-HHHHHTS---HHHHHHHHHHHHHHTGGGGGGGT-GGGGGGHHHHHHHHHHHHHHHHHHHHHHHHH-----TTSHHHHHHHHH-SSTHHHH-HHHHHHHHHHHHHHIIIIIIHHHHHHHHHGGGSHHHHHHHHHHHHHHHHHHHHHHHHHHHHHHHHHHHHS--

Foldseek 3Di:
DDPVVVVVVLVVLQVVLVCLVVVVDDPVCLVVLLVVLVVLVLVVQLVVQVCCAAQVDHDSVVSVLLSVLLCLQCVLVCVVVPDPVCPVCSVVSNVVSNVSSLVSLLVSLLVVLPPLRRDCNHNLNVVVVVVPPDPVCNPDSVSSSVSSSCSSVCCSVPVVVVVSVVLVVCSSNNSNVSSVVVVVVVCVVCCVVVVVVVVVVVVVVVVVVPPD

pLDDT: mean 72.96, std 15.72, range [38.78, 96.56]